Protein AF-A0A9N9EGB3-F1 (afdb_monomer)

pLDDT: mean 73.26, std 23.06, range [25.08, 95.94]

Secondary structure (DSSP, 8-state):
--SS--SEEEEEEEE-PPPTT-SS----SPPPTT-EEEHHHHHHHHHTT-EEEE--SSS-EEE--STT---HHHHHHHHHHHHHHHHHH-HHHHHHHHHHHHHHHHHHT-EETTEE-SS-TTHHHHHHHHHHHHHHHHHGGGGGGEEEEETTEEEE-S-----B-SSTTSBP----S-EEE-SSS-EEEPPPPP------------HHHHHHHHHHGGGS-------------S---------HHHHHHHHHHHHHHHHTTTT-------

Sequence (270 aa):
KWSKFPYGIYKATIEGNPPKKSLQCTRYLCYNPHGIYTHYDLECARKNGLKVTLMNISPNVLIYERNVRITGKDMFGEWGKMLYNIKKEGGTAGKVSKALLVSLWGVLCEQRNGQNYGTHPRIKPFLLASARKRISEIVKPLGDQVKRIHTDGFIVAGKVELKTGIEMGELKFEKKGVCVVKNCISITWKPSYPEIPNLITNILPDFEKIQKDKEQNIKLDTEYPASQTEKRKLSKKSDINLPNEIIIEIFQHLRTQNDRLDTECPASQC

Mean predicted aligned error: 15.73 Å

Structure (mmCIF, N/CA/C/O backbone):
data_AF-A0A9N9EGB3-F1
#
_entry.id   AF-A0A9N9EGB3-F1
#
loop_
_atom_site.group_PDB
_atom_site.id
_atom_site.type_symbol
_atom_site.label_atom_id
_atom_site.label_alt_id
_atom_site.label_comp_id
_atom_site.label_asym_id
_atom_site.label_entity_id
_atom_site.label_seq_id
_atom_site.pdbx_PDB_ins_code
_atom_site.Cartn_x
_atom_site.Cartn_y
_atom_site.Cartn_z
_atom_site.occupancy
_atom_site.B_iso_or_equiv
_atom_site.auth_seq_id
_atom_site.auth_comp_id
_atom_site.auth_asym_id
_atom_site.auth_atom_id
_atom_site.pdbx_PDB_model_num
ATOM 1 N N . LYS A 1 1 ? 17.488 -17.970 -13.567 1.00 59.50 1 LYS A N 1
ATOM 2 C CA . LYS A 1 1 ? 16.170 -17.502 -13.047 1.00 59.50 1 LYS A CA 1
ATOM 3 C C . LYS A 1 1 ? 16.403 -16.727 -11.752 1.00 59.50 1 LYS A C 1
ATOM 5 O O . LYS A 1 1 ? 17.149 -17.219 -10.920 1.00 59.50 1 LYS A O 1
ATOM 10 N N . TRP A 1 2 ? 15.801 -15.548 -11.566 1.00 68.38 2 TRP A N 1
ATOM 11 C CA . TRP A 1 2 ? 15.923 -14.801 -10.305 1.00 68.38 2 TRP A CA 1
ATOM 12 C C . TRP A 1 2 ? 15.149 -15.480 -9.168 1.00 68.38 2 TRP A C 1
ATOM 14 O O . TRP A 1 2 ? 13.930 -15.653 -9.285 1.00 68.38 2 TRP A O 1
ATOM 24 N N . SER A 1 3 ? 15.841 -15.803 -8.069 1.00 75.38 3 SER A N 1
ATOM 25 C CA . SER A 1 3 ? 15.223 -16.258 -6.812 1.00 75.38 3 SER A CA 1
ATOM 26 C C . SER A 1 3 ? 14.336 -15.165 -6.206 1.00 75.38 3 SER A C 1
ATOM 28 O O . SER A 1 3 ? 13.224 -15.435 -5.756 1.00 75.38 3 SER A O 1
ATOM 30 N N . LYS A 1 4 ? 14.781 -13.908 -6.304 1.00 87.19 4 LYS A N 1
ATOM 31 C CA . LYS A 1 4 ? 14.046 -12.697 -5.932 1.00 87.19 4 LYS A CA 1
ATOM 32 C C . LYS A 1 4 ? 14.188 -11.642 -7.026 1.00 87.19 4 LYS A C 1
ATOM 34 O O . LYS A 1 4 ? 15.270 -11.486 -7.582 1.00 87.19 4 LYS A O 1
ATOM 39 N N . PHE A 1 5 ? 13.110 -10.926 -7.342 1.00 91.81 5 PHE A N 1
ATOM 40 C CA . PHE A 1 5 ? 13.171 -9.856 -8.338 1.00 91.81 5 PHE A CA 1
ATOM 41 C C . PHE A 1 5 ? 14.053 -8.703 -7.832 1.00 91.81 5 PHE A C 1
ATOM 43 O O . PHE A 1 5 ? 13.865 -8.258 -6.696 1.00 91.81 5 PHE A O 1
ATOM 50 N N . PRO A 1 6 ? 14.988 -8.185 -8.651 1.00 94.31 6 PRO A N 1
ATOM 51 C CA . PRO A 1 6 ? 15.682 -6.936 -8.350 1.00 94.31 6 PRO A CA 1
ATOM 52 C C . PRO A 1 6 ? 14.708 -5.784 -8.063 1.00 94.31 6 PRO A C 1
ATOM 54 O O . PRO A 1 6 ? 13.564 -5.782 -8.527 1.00 94.31 6 PRO A O 1
ATOM 57 N N . TYR A 1 7 ? 15.148 -4.770 -7.320 1.00 95.00 7 TYR A N 1
ATOM 58 C CA . TYR A 1 7 ? 14.295 -3.617 -7.039 1.00 95.00 7 TYR A CA 1
ATOM 59 C C . TYR A 1 7 ? 14.026 -2.849 -8.334 1.00 95.00 7 TYR A C 1
ATOM 61 O O . TYR A 1 7 ? 14.939 -2.290 -8.934 1.00 95.00 7 TYR A O 1
ATOM 69 N N . GLY A 1 8 ? 12.777 -2.846 -8.787 1.00 95.25 8 GLY A N 1
ATOM 70 C CA . GLY A 1 8 ? 12.476 -2.342 -10.119 1.00 95.25 8 GLY A CA 1
ATOM 71 C C . GLY A 1 8 ? 11.010 -2.371 -10.500 1.00 95.25 8 GLY A C 1
ATOM 72 O O . GLY A 1 8 ? 10.146 -2.780 -9.713 1.00 95.25 8 GLY A O 1
ATOM 73 N N . ILE A 1 9 ? 10.778 -1.922 -11.730 1.00 95.25 9 ILE A N 1
ATOM 74 C CA . ILE A 1 9 ? 9.507 -1.947 -12.450 1.00 95.25 9 ILE A CA 1
ATOM 75 C C . ILE A 1 9 ? 9.676 -2.870 -13.660 1.00 95.25 9 ILE A C 1
ATOM 77 O O . ILE A 1 9 ? 10.682 -2.806 -14.358 1.00 95.25 9 ILE A O 1
ATOM 81 N N . TYR A 1 10 ? 8.688 -3.719 -13.902 1.00 95.50 10 TYR A N 1
ATOM 82 C CA . TYR A 1 10 ? 8.734 -4.823 -14.851 1.00 95.50 10 TYR A CA 1
ATOM 83 C C . TYR A 1 10 ? 7.483 -4.827 -15.718 1.00 95.50 10 TYR A C 1
ATOM 85 O O . TYR A 1 10 ? 6.383 -4.572 -15.226 1.00 95.50 10 TYR A O 1
ATOM 93 N N . LYS A 1 11 ? 7.645 -5.202 -16.983 1.00 95.44 11 LYS A N 1
ATOM 94 C CA . LYS A 1 11 ? 6.553 -5.617 -17.859 1.00 95.44 11 LYS A CA 1
ATOM 95 C C . LYS A 1 11 ? 6.349 -7.125 -17.713 1.00 95.44 11 LYS A C 1
ATOM 97 O O . LYS A 1 11 ? 7.253 -7.909 -18.008 1.00 95.44 11 LYS A O 1
ATOM 102 N N . ALA A 1 12 ? 5.185 -7.537 -17.225 1.00 94.19 12 ALA A N 1
ATOM 103 C CA . ALA A 1 12 ? 4.871 -8.930 -16.933 1.00 94.19 12 ALA A CA 1
ATOM 104 C C . ALA A 1 12 ? 3.384 -9.238 -17.137 1.00 94.19 12 ALA A C 1
ATOM 106 O O . ALA A 1 12 ? 2.522 -8.383 -16.928 1.00 94.19 12 ALA A O 1
ATOM 107 N N . THR A 1 13 ? 3.082 -10.483 -17.488 1.00 93.50 13 THR A N 1
ATOM 108 C CA . THR A 1 13 ? 1.739 -11.057 -17.400 1.00 93.50 13 THR A CA 1
ATOM 109 C C . THR A 1 13 ? 1.624 -11.890 -16.127 1.00 93.50 13 THR A C 1
ATOM 111 O O . THR A 1 13 ? 2.575 -12.552 -15.698 1.00 93.50 13 THR A O 1
ATOM 114 N N . ILE A 1 14 ? 0.460 -11.807 -15.483 1.00 92.38 14 ILE A N 1
ATOM 115 C CA . ILE A 1 14 ? 0.151 -12.542 -14.257 1.00 92.38 14 ILE A CA 1
ATOM 116 C C . ILE A 1 14 ? -1.148 -13.309 -14.496 1.00 92.38 14 ILE A C 1
ATOM 118 O O . ILE A 1 14 ? -2.163 -12.713 -14.849 1.00 92.38 14 ILE A O 1
ATOM 122 N N . GLU A 1 15 ? -1.102 -14.624 -14.313 1.00 90.31 15 GLU A N 1
ATOM 123 C CA . GLU A 1 15 ? -2.211 -15.553 -14.542 1.00 90.31 15 GLU A CA 1
ATOM 124 C C . GLU A 1 15 ? -2.590 -16.281 -13.242 1.00 90.31 15 GLU A C 1
ATOM 126 O O . GLU A 1 15 ? -1.782 -16.394 -12.316 1.00 90.31 15 GLU A O 1
ATOM 131 N N . GLY A 1 16 ? -3.820 -16.803 -13.186 1.00 84.56 16 GLY A N 1
ATOM 132 C CA . GLY A 1 16 ? -4.314 -17.602 -12.056 1.00 84.56 16 GLY A CA 1
ATOM 133 C C . GLY A 1 16 ? -5.072 -16.814 -10.985 1.00 84.56 16 GLY A C 1
ATOM 134 O O . GLY A 1 16 ? -5.284 -17.321 -9.888 1.00 84.56 16 GLY A O 1
ATOM 135 N N . ASN A 1 17 ? -5.482 -15.571 -11.265 1.00 77.81 17 ASN A N 1
ATOM 136 C CA . ASN A 1 17 ? -6.252 -14.815 -10.284 1.00 77.81 17 ASN A CA 1
ATOM 137 C C . ASN A 1 17 ? -7.657 -15.385 -10.075 1.00 77.81 17 ASN A C 1
ATOM 139 O O . ASN A 1 17 ? -8.334 -15.683 -11.062 1.00 77.81 17 ASN A O 1
ATOM 143 N N . PRO A 1 18 ? -8.185 -15.331 -8.842 1.00 77.00 18 PRO A N 1
ATOM 144 C CA . PRO A 1 18 ? -9.599 -15.562 -8.608 1.00 77.00 18 PRO A CA 1
ATOM 145 C C . PRO A 1 18 ? -10.485 -14.578 -9.402 1.00 77.00 18 PRO A C 1
ATOM 147 O O . PRO A 1 18 ? -10.135 -13.386 -9.516 1.00 77.00 18 PRO A O 1
ATOM 150 N N . PRO A 1 19 ? -11.642 -15.034 -9.924 1.00 73.94 19 PRO A N 1
ATOM 151 C CA . PRO A 1 19 ? -12.612 -14.184 -10.607 1.00 73.94 19 PRO A CA 1
ATOM 152 C C . PRO A 1 19 ? -13.104 -13.035 -9.720 1.00 73.94 19 PRO A C 1
ATOM 154 O O . PRO A 1 19 ? -13.263 -13.187 -8.511 1.00 73.94 19 PRO A O 1
ATOM 157 N N . LYS A 1 20 ? -13.446 -11.886 -10.325 1.00 68.19 20 LYS A N 1
ATOM 158 C CA . LYS A 1 20 ? -14.021 -10.733 -9.595 1.00 68.19 20 LYS A CA 1
ATOM 159 C C . LYS A 1 20 ? -15.321 -11.063 -8.853 1.00 68.19 20 LYS A C 1
ATOM 161 O O . LYS A 1 20 ? -15.624 -10.397 -7.874 1.00 68.19 20 LYS A O 1
ATOM 166 N N . LYS A 1 21 ? -16.077 -12.048 -9.349 1.00 67.69 21 LYS A N 1
ATOM 167 C CA . LYS A 1 21 ? -17.352 -12.510 -8.783 1.00 67.69 21 LYS A CA 1
ATOM 168 C C . LYS A 1 21 ? -17.184 -13.604 -7.721 1.00 67.69 21 LYS A C 1
ATOM 170 O O . LYS A 1 21 ? -18.183 -14.166 -7.292 1.00 67.69 21 LYS A O 1
ATOM 175 N N . SER A 1 22 ? -15.951 -13.943 -7.335 1.00 68.00 22 SER A N 1
ATOM 176 C CA . SER A 1 22 ? -15.742 -14.917 -6.265 1.00 68.00 22 SER A CA 1
ATOM 177 C C . SER A 1 22 ? -16.396 -14.419 -4.975 1.00 68.00 22 SER A C 1
ATOM 179 O O . SER A 1 22 ? -16.230 -13.257 -4.603 1.00 68.00 22 SER A O 1
ATOM 181 N N . LEU A 1 23 ? -17.133 -15.306 -4.303 1.00 60.06 23 LEU A N 1
ATOM 182 C CA . LEU A 1 23 ? -17.732 -15.052 -2.987 1.00 60.06 23 LEU A CA 1
ATOM 183 C C . LEU A 1 23 ? -16.664 -14.773 -1.917 1.00 60.06 23 LEU A C 1
ATOM 185 O O . LEU A 1 23 ? -16.938 -14.115 -0.915 1.00 60.06 23 LEU A O 1
ATOM 189 N N . GLN A 1 24 ? -15.444 -15.262 -2.144 1.00 63.47 24 GLN A N 1
ATOM 190 C CA . GLN A 1 24 ? -14.309 -15.111 -1.245 1.00 63.47 24 GLN A CA 1
ATOM 191 C C . GLN A 1 24 ? -13.451 -13.905 -1.649 1.00 63.47 24 GLN A C 1
ATOM 193 O O . GLN A 1 24 ? -13.132 -13.713 -2.828 1.00 63.47 24 GLN A O 1
ATOM 198 N N . CYS A 1 25 ? -13.010 -13.106 -0.671 1.00 66.94 25 CYS A N 1
ATOM 199 C CA . CYS A 1 25 ? -12.085 -11.995 -0.902 1.00 66.94 25 CYS A CA 1
ATOM 200 C C . CYS A 1 25 ? -10.640 -12.506 -1.070 1.00 66.94 25 CYS A C 1
ATOM 202 O O . CYS A 1 25 ? -9.772 -12.290 -0.232 1.00 66.94 25 CYS A O 1
ATOM 204 N N . THR A 1 26 ? -10.380 -13.200 -2.177 1.00 69.00 26 THR A N 1
ATOM 205 C CA . THR A 1 26 ? -9.105 -13.889 -2.464 1.00 69.00 26 THR A CA 1
ATOM 206 C C . THR A 1 26 ? -8.186 -13.102 -3.402 1.00 69.00 26 THR A C 1
ATOM 208 O O . THR A 1 26 ? -7.122 -13.569 -3.807 1.00 69.00 26 THR A O 1
ATOM 211 N N . ARG A 1 27 ? -8.569 -11.871 -3.770 1.00 77.31 27 ARG A N 1
ATOM 212 C CA . ARG A 1 27 ? -7.775 -11.002 -4.652 1.00 77.31 27 ARG A CA 1
ATOM 213 C C . ARG A 1 27 ? -6.752 -10.202 -3.846 1.00 77.31 27 ARG A C 1
ATOM 215 O O . ARG A 1 27 ? -6.946 -9.022 -3.578 1.00 77.31 27 ARG A O 1
ATOM 222 N N . TYR A 1 28 ? -5.631 -10.845 -3.537 1.00 83.50 28 TYR A N 1
ATOM 223 C CA . TYR A 1 28 ? -4.477 -10.248 -2.844 1.00 83.50 28 TYR A CA 1
ATOM 224 C C . TYR A 1 28 ? -3.540 -9.444 -3.763 1.00 83.50 28 TYR A C 1
ATOM 226 O O . TYR A 1 28 ? -2.468 -9.003 -3.357 1.00 83.50 28 TYR A O 1
ATOM 234 N N . LEU A 1 29 ? -3.919 -9.268 -5.031 1.00 86.56 29 LEU A N 1
ATOM 235 C CA . LEU A 1 29 ? -3.140 -8.535 -6.020 1.00 86.56 29 LEU A CA 1
ATOM 236 C C . LEU A 1 29 ? -4.032 -7.585 -6.822 1.00 86.56 29 LEU A C 1
ATOM 238 O O . LEU A 1 29 ? -5.108 -7.957 -7.299 1.00 86.56 29 LEU A O 1
ATOM 242 N N . CYS A 1 30 ? -3.546 -6.358 -7.012 1.00 82.31 30 CYS A N 1
ATOM 243 C CA . CYS A 1 30 ? -4.146 -5.404 -7.935 1.00 82.31 30 CYS A CA 1
ATOM 244 C C . CYS A 1 30 ? -3.509 -5.563 -9.321 1.00 82.31 30 CYS A C 1
ATOM 246 O O . CYS A 1 30 ? -2.306 -5.363 -9.475 1.00 82.31 30 CYS A O 1
ATOM 248 N N . TYR A 1 31 ? -4.317 -5.921 -10.318 1.00 82.88 31 TYR A N 1
ATOM 249 C CA . TYR A 1 31 ? -3.852 -6.093 -11.694 1.00 82.88 31 TYR A CA 1
ATOM 250 C C . TYR A 1 31 ? -3.693 -4.742 -12.367 1.00 82.88 31 TYR A C 1
ATOM 252 O O . TYR A 1 31 ? -4.584 -3.894 -12.288 1.00 82.88 31 TYR A O 1
ATOM 260 N N . ASN A 1 32 ? -2.578 -4.579 -13.069 1.00 85.56 32 ASN A N 1
ATOM 261 C CA . ASN A 1 32 ? -2.357 -3.449 -13.946 1.00 85.56 32 ASN A CA 1
ATOM 262 C C . ASN A 1 32 ? -2.730 -3.862 -15.381 1.00 85.56 32 ASN A C 1
ATOM 264 O O . ASN A 1 32 ? -2.096 -4.778 -15.911 1.00 85.56 32 ASN A O 1
ATOM 268 N N . PRO A 1 33 ? -3.715 -3.207 -16.026 1.00 84.19 33 PRO A N 1
ATOM 269 C CA . PRO A 1 33 ? -4.108 -3.530 -17.399 1.00 84.19 33 PRO A CA 1
ATOM 270 C C . PRO A 1 33 ? -2.970 -3.338 -18.411 1.00 84.19 33 PRO A C 1
ATOM 272 O O . PRO A 1 33 ? -2.956 -3.996 -19.442 1.00 84.19 33 PRO A O 1
ATOM 275 N N . HIS A 1 34 ? -1.981 -2.498 -18.101 1.00 87.88 34 HIS A N 1
ATOM 276 C CA . HIS A 1 34 ? -0.807 -2.276 -18.946 1.00 87.88 34 HIS A CA 1
ATOM 277 C C . HIS A 1 34 ? 0.312 -3.304 -18.719 1.00 87.88 34 HIS A C 1
ATOM 279 O O . HIS A 1 34 ? 1.371 -3.202 -19.331 1.00 87.88 34 HIS A O 1
ATOM 285 N N . GLY A 1 35 ? 0.126 -4.265 -17.806 1.00 92.00 35 GLY A N 1
ATOM 286 C CA . GLY A 1 35 ? 1.137 -5.277 -17.499 1.00 92.00 35 GLY A CA 1
ATOM 287 C C . GLY A 1 35 ? 2.386 -4.726 -16.807 1.00 92.00 35 GLY A C 1
ATOM 288 O O . GLY A 1 35 ? 3.434 -5.357 -16.864 1.00 92.00 35 GLY A O 1
ATOM 289 N N . ILE A 1 36 ? 2.305 -3.549 -16.177 1.00 93.12 36 ILE A N 1
ATOM 290 C CA . ILE A 1 36 ? 3.440 -2.896 -15.508 1.00 93.12 36 ILE A CA 1
ATOM 291 C C . ILE A 1 36 ? 3.339 -3.106 -13.995 1.00 93.12 36 ILE A C 1
ATOM 293 O O . ILE A 1 36 ? 2.381 -2.662 -13.359 1.00 93.12 36 ILE A O 1
ATOM 297 N N . TYR A 1 37 ? 4.350 -3.739 -13.410 1.00 95.00 37 TYR A N 1
ATOM 298 C CA . TYR A 1 37 ? 4.360 -4.167 -12.013 1.00 95.00 37 TYR A CA 1
ATOM 299 C C . TYR A 1 37 ? 5.678 -3.817 -11.333 1.00 95.00 37 TYR A C 1
ATOM 301 O O . TYR A 1 37 ? 6.736 -3.839 -11.956 1.00 95.00 37 TYR A O 1
ATOM 309 N N . THR A 1 38 ? 5.646 -3.523 -10.038 1.00 95.94 38 THR A N 1
ATOM 310 C CA . THR A 1 38 ? 6.878 -3.433 -9.247 1.00 95.94 38 THR A CA 1
ATOM 311 C C . THR A 1 38 ? 7.342 -4.823 -8.815 1.00 95.94 38 THR A C 1
ATOM 313 O O . THR A 1 38 ? 6.561 -5.776 -8.795 1.00 95.94 38 THR A O 1
ATOM 316 N N . HIS A 1 39 ? 8.598 -4.944 -8.385 1.00 95.19 39 HIS A N 1
ATOM 317 C CA . HIS A 1 39 ? 9.085 -6.173 -7.744 1.00 95.19 39 HIS A CA 1
ATOM 318 C C . HIS A 1 39 ? 8.205 -6.635 -6.563 1.00 95.19 39 HIS A C 1
ATOM 320 O O . HIS A 1 39 ? 8.016 -7.837 -6.400 1.00 95.19 39 HIS A O 1
ATOM 326 N N . TYR A 1 40 ? 7.603 -5.717 -5.789 1.00 94.94 40 TYR A N 1
ATOM 327 C CA . TYR A 1 40 ? 6.669 -6.070 -4.713 1.00 94.94 40 TYR A CA 1
ATOM 328 C C . TYR A 1 40 ? 5.422 -6.780 -5.239 1.00 94.94 40 TYR A C 1
ATOM 330 O O . TYR A 1 40 ? 5.008 -7.784 -4.660 1.00 94.94 40 TYR A O 1
ATOM 338 N N . ASP A 1 41 ? 4.836 -6.278 -6.331 1.00 94.75 41 ASP A N 1
ATOM 339 C CA . ASP A 1 41 ? 3.653 -6.886 -6.940 1.00 94.75 41 ASP A CA 1
ATOM 340 C C . ASP A 1 41 ? 3.994 -8.287 -7.483 1.00 94.75 41 ASP A C 1
ATOM 342 O O . ASP A 1 41 ? 3.249 -9.237 -7.248 1.00 94.75 41 ASP A O 1
ATOM 346 N N . LEU A 1 42 ? 5.153 -8.448 -8.139 1.00 94.56 42 LEU A N 1
ATOM 347 C CA . LEU A 1 42 ? 5.587 -9.738 -8.689 1.00 94.56 42 LEU A CA 1
ATOM 348 C C . LEU A 1 42 ? 5.936 -10.771 -7.607 1.00 94.56 42 LEU A C 1
ATOM 350 O O . LEU A 1 42 ? 5.602 -11.949 -7.737 1.00 94.56 42 LEU A O 1
ATOM 354 N N . GLU A 1 43 ? 6.600 -10.346 -6.531 1.00 93.56 43 GLU A N 1
ATOM 355 C CA . GLU A 1 43 ? 6.852 -11.194 -5.362 1.00 93.56 43 GLU A CA 1
ATOM 356 C C . GLU A 1 43 ? 5.541 -11.616 -4.697 1.00 93.56 43 GLU A C 1
ATOM 358 O O . GLU A 1 43 ? 5.368 -12.793 -4.380 1.00 93.56 43 GLU A O 1
ATOM 363 N N . CYS A 1 44 ? 4.609 -10.675 -4.512 1.00 91.62 44 CYS A N 1
ATOM 364 C CA . CYS A 1 44 ? 3.285 -10.959 -3.969 1.00 91.62 44 CYS A CA 1
ATOM 365 C C . CYS A 1 44 ? 2.547 -11.975 -4.848 1.00 91.62 44 CYS A C 1
ATOM 367 O O . CYS A 1 44 ? 1.989 -12.944 -4.338 1.00 91.62 44 CYS A O 1
ATOM 369 N N . ALA A 1 45 ? 2.602 -11.813 -6.170 1.00 91.94 45 ALA A N 1
ATOM 370 C CA . ALA A 1 45 ? 1.978 -12.736 -7.103 1.00 91.94 45 ALA A CA 1
ATOM 371 C C . ALA A 1 45 ? 2.537 -14.161 -6.962 1.00 91.94 45 ALA A C 1
ATOM 373 O O . ALA A 1 45 ? 1.770 -15.099 -6.739 1.00 91.94 45 ALA A O 1
ATOM 374 N N . ARG A 1 46 ? 3.869 -14.319 -6.969 1.00 91.75 46 ARG A N 1
ATOM 375 C CA . ARG A 1 46 ? 4.521 -15.627 -6.768 1.00 91.75 46 ARG A CA 1
ATOM 376 C C . ARG A 1 46 ? 4.162 -16.263 -5.425 1.00 91.75 46 ARG A C 1
ATOM 378 O O . ARG A 1 46 ? 3.829 -17.441 -5.381 1.00 91.75 46 ARG A O 1
ATOM 385 N N . LYS A 1 47 ? 4.176 -15.486 -4.335 1.00 90.31 47 LYS A N 1
ATOM 386 C CA . LYS A 1 47 ? 3.785 -15.955 -2.990 1.00 90.31 47 LYS A CA 1
ATOM 387 C C . LYS A 1 47 ? 2.324 -16.414 -2.905 1.00 90.31 47 LYS A C 1
ATOM 389 O O . LYS A 1 47 ? 1.958 -17.131 -1.975 1.00 90.31 47 LYS A O 1
ATOM 394 N N . ASN A 1 48 ? 1.476 -15.959 -3.821 1.00 87.62 48 ASN A N 1
ATOM 395 C CA . ASN A 1 48 ? 0.069 -16.340 -3.906 1.00 87.62 48 ASN A CA 1
ATOM 396 C C . ASN A 1 48 ? -0.188 -17.442 -4.945 1.00 87.62 48 ASN A C 1
ATOM 398 O O . ASN A 1 48 ? -1.337 -17.670 -5.298 1.00 87.62 48 ASN A O 1
ATOM 402 N N . GLY A 1 49 ? 0.859 -18.119 -5.431 1.00 89.25 49 GLY A N 1
ATOM 403 C CA . GLY A 1 49 ? 0.726 -19.208 -6.403 1.00 89.25 49 GLY A CA 1
ATOM 404 C C . GLY A 1 49 ? 0.336 -18.741 -7.807 1.00 89.25 49 GLY A C 1
ATOM 405 O O . GLY A 1 49 ? -0.017 -19.563 -8.646 1.00 89.25 49 GLY A O 1
ATOM 406 N N . LEU A 1 50 ? 0.401 -17.434 -8.081 1.00 91.38 50 LEU A N 1
ATOM 407 C CA . LEU A 1 50 ? 0.089 -16.888 -9.396 1.00 91.38 50 LEU A CA 1
ATOM 408 C C . LEU A 1 50 ? 1.260 -17.112 -10.351 1.00 91.38 50 LEU A C 1
ATOM 410 O O . LEU A 1 50 ? 2.433 -16.950 -9.990 1.00 91.38 50 LEU A O 1
ATOM 414 N N . LYS A 1 51 ? 0.942 -17.432 -11.605 1.00 92.88 51 LYS A N 1
ATOM 415 C CA . LYS A 1 51 ? 1.944 -17.623 -12.652 1.00 92.88 51 LYS A CA 1
ATOM 416 C C . LYS A 1 51 ? 2.384 -16.260 -13.175 1.00 92.88 51 LYS A C 1
ATOM 418 O O . LYS A 1 51 ? 1.597 -15.529 -13.766 1.00 92.88 51 LYS A O 1
ATOM 423 N N . VAL A 1 52 ? 3.652 -15.926 -12.939 1.00 93.75 52 VAL A N 1
ATOM 424 C CA . VAL A 1 52 ? 4.279 -14.668 -13.369 1.00 93.75 52 VAL A CA 1
ATOM 425 C C . VAL A 1 52 ? 5.203 -14.925 -14.555 1.00 93.75 52 VAL A C 1
ATOM 427 O O . VAL A 1 52 ? 6.204 -15.632 -14.406 1.00 93.75 52 VAL A O 1
ATOM 430 N N . THR A 1 53 ? 4.923 -14.285 -15.690 1.00 93.94 53 THR A N 1
ATOM 431 C CA . THR A 1 53 ? 5.729 -14.368 -16.917 1.00 93.94 53 THR A CA 1
ATOM 432 C C . THR A 1 53 ? 6.215 -12.974 -17.304 1.00 93.94 53 THR A C 1
ATOM 434 O O . THR A 1 53 ? 5.417 -12.053 -17.450 1.00 93.94 53 THR A O 1
ATOM 437 N N . LEU A 1 54 ? 7.529 -12.784 -17.452 1.00 93.12 54 LEU A N 1
ATOM 438 C CA . LEU A 1 54 ? 8.074 -11.510 -17.933 1.00 93.12 54 LEU A CA 1
ATOM 439 C C . LEU A 1 54 ? 7.820 -11.375 -19.433 1.00 93.12 54 LEU A C 1
ATOM 441 O O . LEU A 1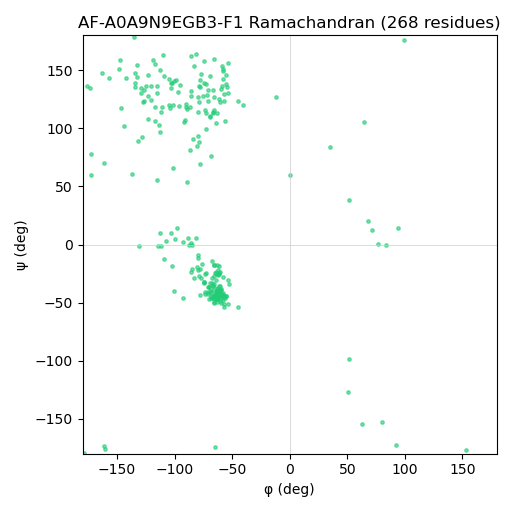 54 ? 7.986 -12.340 -20.177 1.00 93.12 54 LEU A O 1
ATOM 445 N N . MET A 1 55 ? 7.439 -10.180 -19.875 1.00 92.56 55 MET A N 1
ATOM 446 C CA . MET A 1 55 ? 7.227 -9.929 -21.296 1.00 92.56 55 MET A CA 1
ATOM 447 C C . MET A 1 55 ? 8.573 -9.862 -22.026 1.00 92.56 55 MET A C 1
ATOM 449 O O . MET A 1 55 ? 9.524 -9.234 -21.549 1.00 92.56 55 MET A O 1
ATOM 453 N N . ASN A 1 56 ? 8.638 -10.473 -23.208 1.00 88.88 56 ASN A N 1
ATOM 454 C CA . ASN A 1 56 ? 9.821 -10.467 -24.067 1.00 88.88 56 ASN A CA 1
ATOM 455 C C . ASN A 1 56 ? 9.810 -9.267 -25.034 1.00 88.88 56 ASN A C 1
ATOM 457 O O . ASN A 1 56 ? 9.846 -9.436 -26.247 1.00 88.88 56 ASN A O 1
ATOM 461 N N . ILE A 1 57 ? 9.669 -8.053 -24.495 1.00 87.62 57 ILE A N 1
ATOM 462 C CA . ILE A 1 57 ? 9.646 -6.805 -25.277 1.00 87.62 57 ILE A CA 1
ATOM 463 C C . ILE A 1 57 ? 10.674 -5.825 -24.718 1.00 87.62 57 ILE A C 1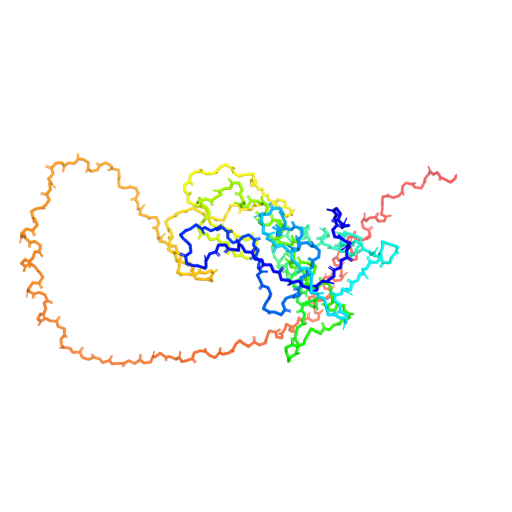
ATOM 465 O O . ILE A 1 57 ? 10.604 -5.472 -23.548 1.00 87.62 57 ILE A O 1
ATOM 469 N N . SER A 1 58 ? 11.629 -5.361 -25.522 1.00 87.06 58 SER A N 1
ATOM 470 C CA . SER A 1 58 ? 12.616 -4.379 -25.053 1.00 87.06 58 SER A CA 1
ATOM 471 C C . SER A 1 58 ? 12.074 -2.945 -25.189 1.00 87.06 58 SER A C 1
ATOM 473 O O . SER A 1 58 ? 11.551 -2.614 -26.253 1.00 87.06 58 SER A O 1
ATOM 475 N N . PRO A 1 59 ? 12.164 -2.082 -24.156 1.00 85.56 59 PRO A N 1
ATOM 476 C CA . PRO A 1 59 ? 12.574 -2.382 -22.781 1.00 85.56 59 PRO A CA 1
ATOM 477 C C . PRO A 1 59 ? 11.437 -3.038 -21.967 1.00 85.56 59 PRO A C 1
ATOM 479 O O . PRO A 1 59 ? 10.288 -2.573 -21.995 1.00 85.56 59 PRO A O 1
ATOM 482 N N . ASN A 1 60 ? 11.759 -4.084 -21.193 1.00 90.25 60 ASN A N 1
ATOM 483 C CA . ASN A 1 60 ? 10.824 -4.802 -20.305 1.00 90.25 60 ASN A CA 1
ATOM 484 C C . ASN A 1 60 ? 11.076 -4.560 -18.814 1.00 90.25 60 ASN A C 1
ATOM 486 O O . ASN A 1 60 ? 10.230 -4.926 -17.998 1.00 90.25 60 ASN A O 1
ATOM 490 N N . VAL A 1 61 ? 12.207 -3.965 -18.439 1.00 93.31 61 VAL A N 1
ATOM 491 C CA . VAL A 1 61 ? 12.572 -3.766 -17.037 1.00 93.31 61 VAL A CA 1
ATOM 492 C C . VAL A 1 61 ? 13.265 -2.425 -16.818 1.00 93.31 61 VAL A C 1
ATOM 494 O O . VAL A 1 61 ? 14.049 -1.968 -17.642 1.00 93.31 61 VAL A O 1
ATOM 497 N N . LEU A 1 62 ? 12.972 -1.811 -15.675 1.00 93.50 62 LEU A N 1
ATOM 498 C CA . LEU A 1 62 ? 13.680 -0.670 -15.115 1.00 93.50 62 LEU A CA 1
ATOM 499 C C . LEU A 1 62 ? 14.171 -1.051 -13.715 1.00 93.50 62 LEU A C 1
ATOM 501 O O . LEU A 1 62 ? 13.363 -1.180 -12.790 1.00 93.50 62 LEU A O 1
ATOM 505 N N . ILE A 1 63 ? 15.480 -1.253 -13.572 1.00 94.44 63 ILE A N 1
ATOM 506 C CA . ILE A 1 63 ? 16.129 -1.681 -12.326 1.00 94.44 63 ILE A CA 1
ATOM 507 C C . ILE A 1 63 ? 16.750 -0.467 -11.632 1.00 94.44 63 ILE A C 1
ATOM 509 O O . ILE A 1 63 ? 17.322 0.399 -12.285 1.00 94.44 63 ILE A O 1
ATOM 513 N N . TYR A 1 64 ? 16.639 -0.423 -10.306 1.00 93.31 64 TYR A N 1
ATOM 514 C CA . TYR A 1 64 ? 17.313 0.552 -9.453 1.00 93.31 64 TYR A CA 1
ATOM 515 C C . TYR A 1 64 ? 18.360 -0.182 -8.618 1.00 93.31 64 TYR A C 1
ATOM 517 O O . TYR A 1 64 ? 18.019 -1.028 -7.781 1.00 93.31 64 TYR A O 1
ATOM 525 N N . GLU A 1 65 ? 19.631 0.125 -8.855 1.00 93.44 65 GLU A N 1
ATOM 526 C CA . GLU A 1 65 ? 20.751 -0.501 -8.155 1.00 93.44 65 GLU A CA 1
ATOM 527 C C . GLU A 1 65 ? 20.769 -0.148 -6.662 1.00 93.44 65 GLU A C 1
ATOM 529 O O . GLU A 1 65 ? 20.126 0.792 -6.199 1.00 93.44 65 GLU A O 1
ATOM 534 N N . ARG A 1 66 ? 21.459 -0.946 -5.843 1.00 91.06 66 ARG A N 1
ATOM 535 C CA . ARG A 1 66 ? 21.448 -0.745 -4.384 1.00 91.06 66 ARG A CA 1
ATOM 536 C C . ARG A 1 66 ? 22.182 0.524 -3.950 1.00 91.06 66 ARG A C 1
ATOM 538 O O . ARG A 1 66 ? 21.674 1.195 -3.064 1.00 91.06 66 ARG A O 1
ATOM 545 N N . ASN A 1 67 ? 23.316 0.820 -4.569 1.00 92.25 67 ASN A N 1
ATOM 546 C CA . ASN A 1 67 ? 24.168 1.993 -4.334 1.00 92.25 67 ASN A CA 1
ATOM 547 C C . ASN A 1 67 ? 23.475 3.337 -4.621 1.00 92.25 67 ASN A C 1
ATOM 549 O O . ASN A 1 67 ? 23.850 4.335 -4.024 1.00 92.25 67 ASN A O 1
ATOM 553 N N . VAL A 1 68 ? 22.465 3.369 -5.496 1.00 88.25 68 VAL A N 1
ATOM 554 C CA . VAL A 1 68 ? 21.749 4.605 -5.876 1.00 88.25 68 VAL A CA 1
ATOM 555 C C . VAL A 1 68 ? 20.371 4.747 -5.218 1.00 88.25 68 VAL A C 1
ATOM 557 O O . VAL A 1 68 ? 19.573 5.597 -5.610 1.00 88.25 68 VAL A O 1
ATOM 560 N N . ARG A 1 69 ? 20.038 3.887 -4.246 1.00 90.62 69 ARG A N 1
ATOM 561 C CA . ARG A 1 69 ? 18.746 3.913 -3.544 1.00 90.62 69 ARG A CA 1
ATOM 562 C C . ARG A 1 69 ? 18.888 4.535 -2.162 1.00 90.62 69 ARG A C 1
ATOM 564 O O . ARG A 1 69 ? 19.735 4.123 -1.382 1.00 90.62 69 ARG A O 1
ATOM 571 N N . ILE A 1 70 ? 17.952 5.420 -1.841 1.00 89.62 70 ILE A N 1
ATOM 572 C CA . ILE A 1 70 ? 17.695 5.920 -0.489 1.00 89.62 70 ILE A CA 1
ATOM 573 C C . ILE A 1 70 ? 16.425 5.258 0.062 1.00 89.62 70 ILE A C 1
ATOM 575 O O . ILE A 1 70 ? 15.486 4.982 -0.697 1.00 89.62 70 ILE A O 1
ATOM 579 N N . THR A 1 71 ? 16.383 4.935 1.357 1.00 89.88 71 THR A N 1
ATOM 580 C CA . THR A 1 71 ? 15.188 4.312 1.938 1.00 89.88 71 THR A CA 1
ATOM 581 C C . THR A 1 71 ? 14.140 5.360 2.305 1.00 89.88 71 THR A C 1
ATOM 583 O O . THR A 1 71 ? 14.455 6.505 2.612 1.00 89.88 71 THR A O 1
ATOM 586 N N . GLY A 1 72 ? 12.862 4.967 2.325 1.00 87.12 72 GLY A N 1
ATOM 587 C CA . GLY A 1 72 ? 11.793 5.865 2.775 1.00 87.12 72 GLY A CA 1
ATOM 588 C C . GLY A 1 72 ? 11.920 6.270 4.249 1.00 87.12 72 GLY A C 1
ATOM 589 O O . GLY A 1 72 ? 11.439 7.334 4.622 1.00 87.12 72 GLY A O 1
ATOM 590 N N . LYS A 1 73 ? 12.585 5.446 5.073 1.00 89.69 73 LYS A N 1
ATOM 591 C CA . LYS A 1 73 ? 12.908 5.789 6.463 1.00 89.69 73 LYS A CA 1
ATOM 592 C C . LYS A 1 73 ? 13.915 6.936 6.508 1.00 89.69 73 LYS A C 1
ATOM 594 O O . LYS A 1 73 ? 13.702 7.869 7.267 1.00 89.69 73 LYS A O 1
ATOM 599 N N . ASP A 1 74 ? 14.940 6.890 5.666 1.00 92.00 74 ASP A N 1
ATOM 600 C CA . ASP A 1 74 ? 15.958 7.944 5.616 1.00 92.00 74 ASP A CA 1
ATOM 601 C C . ASP A 1 74 ? 15.383 9.238 5.022 1.00 92.00 74 ASP A C 1
ATOM 603 O O . ASP A 1 74 ? 15.692 10.322 5.493 1.00 92.00 74 ASP A O 1
ATOM 607 N N . MET A 1 75 ? 14.491 9.138 4.027 1.00 89.88 75 MET A N 1
ATOM 608 C CA . MET A 1 75 ? 13.863 10.318 3.414 1.00 89.88 75 MET A CA 1
ATOM 609 C C . MET A 1 75 ? 12.799 10.990 4.294 1.00 89.88 75 MET A C 1
ATOM 611 O O . MET A 1 75 ? 12.677 12.210 4.277 1.00 89.88 75 MET A O 1
ATOM 615 N N . PHE A 1 76 ? 11.961 10.206 4.982 1.00 89.94 76 PHE A N 1
ATOM 616 C CA . PHE A 1 76 ? 10.721 10.708 5.595 1.00 89.94 76 PHE A CA 1
ATOM 617 C C . PHE A 1 76 ? 10.534 10.292 7.058 1.00 89.94 76 PHE A C 1
ATOM 619 O O . PHE A 1 76 ? 9.516 10.635 7.655 1.00 89.94 76 PHE A O 1
ATOM 626 N N . GLY A 1 77 ? 11.454 9.518 7.638 1.00 91.19 77 GLY A N 1
ATOM 627 C CA . GLY A 1 77 ? 11.279 8.907 8.955 1.00 91.19 77 GLY A CA 1
ATOM 628 C C . GLY A 1 77 ? 11.207 9.930 10.082 1.00 91.19 77 GLY A C 1
ATOM 629 O O . GLY A 1 77 ? 10.259 9.896 10.864 1.00 91.19 77 GLY A O 1
ATOM 630 N N . GLU A 1 78 ? 12.166 10.853 10.143 1.00 92.94 78 GLU A N 1
ATOM 631 C CA . GLU A 1 78 ? 12.203 11.896 11.176 1.00 92.94 78 GLU A CA 1
ATOM 632 C C . GLU A 1 78 ? 11.031 12.864 11.034 1.00 92.94 78 GLU A C 1
ATOM 634 O O . GLU A 1 78 ? 10.271 13.061 11.982 1.00 92.94 78 GLU A O 1
ATOM 639 N N . TRP A 1 79 ? 10.809 13.368 9.817 1.00 92.94 79 TRP A N 1
ATOM 640 C CA . TRP A 1 79 ? 9.677 14.239 9.499 1.00 92.94 79 TRP A CA 1
ATOM 641 C C . TRP A 1 79 ? 8.330 13.585 9.840 1.00 92.94 79 TRP A C 1
ATOM 643 O O . TRP A 1 79 ? 7.475 14.187 10.491 1.00 92.94 79 TRP A O 1
ATOM 653 N N . GLY A 1 80 ? 8.153 12.319 9.454 1.00 92.44 80 GLY A N 1
ATOM 654 C CA . GLY A 1 80 ? 6.946 11.552 9.736 1.00 92.44 80 GLY A CA 1
ATOM 655 C C . GLY A 1 80 ? 6.736 11.324 11.231 1.00 92.44 80 GLY A C 1
ATOM 656 O O . GLY A 1 80 ? 5.614 11.478 11.709 1.00 92.44 80 GLY A O 1
ATOM 657 N N . LYS A 1 81 ? 7.802 11.007 11.980 1.00 93.06 81 LYS A N 1
ATOM 658 C CA . LYS A 1 81 ? 7.757 10.814 13.438 1.00 93.06 81 LYS A CA 1
ATOM 659 C C . LYS A 1 81 ? 7.384 12.109 14.159 1.00 93.06 81 LYS A C 1
ATOM 661 O O . LYS A 1 81 ? 6.487 12.091 14.998 1.00 93.06 81 LYS A O 1
ATOM 666 N N . MET A 1 82 ? 8.017 13.223 13.794 1.00 94.50 82 MET A N 1
ATOM 667 C CA . MET A 1 82 ? 7.729 14.545 14.353 1.00 94.50 82 MET A CA 1
ATOM 668 C C . MET A 1 82 ? 6.255 14.917 14.161 1.00 94.50 82 MET A C 1
ATOM 670 O O . MET A 1 82 ? 5.549 15.194 15.130 1.00 94.50 82 MET A O 1
ATOM 674 N N . LEU A 1 83 ? 5.753 14.849 12.924 1.00 94.19 83 LEU A N 1
ATOM 675 C CA . LEU A 1 83 ? 4.351 15.153 12.642 1.00 94.19 83 LEU A CA 1
ATOM 676 C C . LEU A 1 83 ? 3.403 14.178 13.347 1.00 94.19 83 LEU A C 1
ATOM 678 O O . LEU A 1 83 ? 2.374 14.592 13.883 1.00 94.19 83 LEU A O 1
ATOM 682 N N . TYR A 1 84 ? 3.736 12.889 13.395 1.00 92.50 84 TYR A N 1
ATOM 683 C CA . TYR A 1 84 ? 2.911 11.907 14.089 1.00 92.50 84 TYR A CA 1
ATOM 684 C C . TYR A 1 84 ? 2.743 12.230 15.580 1.00 92.50 84 TYR A C 1
ATOM 686 O O . TYR A 1 84 ? 1.631 12.108 16.091 1.00 92.50 84 TYR A O 1
ATOM 694 N N . ASN A 1 85 ? 3.797 12.704 16.249 1.00 93.44 85 ASN A N 1
ATOM 695 C CA . ASN A 1 85 ? 3.735 13.117 17.651 1.00 93.44 85 ASN A CA 1
ATOM 696 C C . ASN A 1 85 ? 2.782 14.307 17.849 1.00 93.44 85 ASN A C 1
ATOM 698 O O . ASN A 1 85 ? 1.840 14.195 18.628 1.00 93.44 85 ASN A O 1
ATOM 702 N N . ILE A 1 86 ? 2.912 15.366 17.041 1.00 94.25 86 ILE A N 1
ATOM 703 C CA . ILE A 1 86 ? 1.997 16.529 17.072 1.00 94.25 86 ILE A CA 1
ATOM 704 C C . ILE A 1 86 ? 0.551 16.099 16.779 1.00 94.25 86 ILE A C 1
ATOM 706 O O . ILE A 1 86 ? -0.413 16.574 17.373 1.00 94.25 8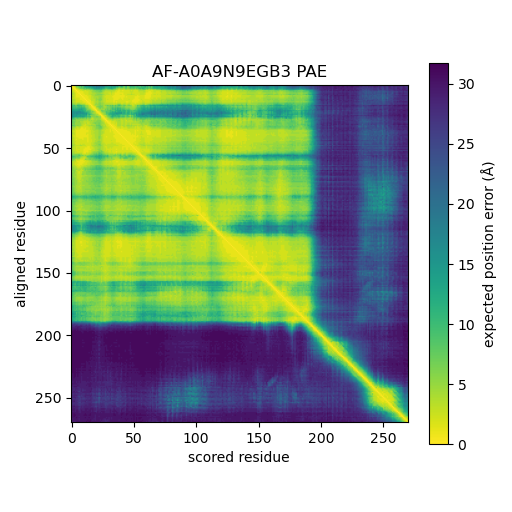6 ILE A O 1
ATOM 710 N N . LYS A 1 87 ? 0.367 15.153 15.851 1.00 93.56 87 LYS A N 1
ATOM 711 C CA . LYS A 1 87 ? -0.954 14.604 15.530 1.00 93.56 87 LYS A CA 1
ATOM 712 C C . LYS A 1 87 ? -1.592 13.909 16.739 1.00 93.56 87 LYS A C 1
ATOM 714 O O . LYS A 1 87 ? -2.816 13.979 16.865 1.00 93.56 87 LYS A O 1
ATOM 719 N N . LYS A 1 88 ? -0.808 13.235 17.591 1.00 91.44 88 LYS A N 1
ATOM 720 C CA . LYS A 1 88 ? -1.316 12.558 18.797 1.00 91.44 88 LYS A CA 1
ATOM 721 C C . LYS A 1 88 ? -1.828 13.537 19.851 1.00 91.44 88 LYS A C 1
ATOM 723 O O . LYS A 1 88 ? -2.803 13.206 20.515 1.00 91.44 88 LYS A O 1
ATOM 728 N N . GLU A 1 89 ? -1.226 14.718 19.968 1.00 91.25 89 GLU A N 1
ATOM 729 C CA . GLU A 1 89 ? -1.667 15.765 20.906 1.00 91.25 89 GLU A CA 1
ATOM 730 C C . GLU A 1 89 ? -3.090 16.261 20.597 1.00 91.25 89 GLU A C 1
ATOM 732 O O . GLU A 1 89 ? -3.825 16.685 21.486 1.00 91.25 89 GLU A O 1
ATOM 737 N N . GLY A 1 90 ? -3.524 16.150 19.337 1.00 89.56 90 GLY A N 1
ATOM 738 C CA . GLY A 1 90 ? -4.867 16.531 18.914 1.00 89.56 90 GLY A CA 1
ATOM 739 C C . GLY A 1 90 ? -5.022 18.040 18.702 1.00 89.56 90 GLY A C 1
ATOM 740 O O . GLY A 1 90 ? -4.090 18.731 18.296 1.00 89.56 90 GLY A O 1
ATOM 741 N N . GLY A 1 91 ? -6.241 18.558 18.872 1.00 94.12 91 GLY A N 1
ATOM 742 C CA . GLY A 1 91 ? -6.533 19.984 18.675 1.00 94.12 91 GLY A CA 1
ATOM 743 C C . GLY A 1 91 ? -6.301 20.493 17.242 1.00 94.12 91 GLY A C 1
ATOM 744 O O . GLY A 1 91 ? -6.396 19.745 16.263 1.00 94.12 91 GLY A O 1
ATOM 745 N N . THR A 1 92 ? -6.039 21.795 17.109 1.00 94.81 92 THR A N 1
ATOM 746 C CA . THR A 1 92 ? -5.768 22.447 15.814 1.00 94.81 92 THR A CA 1
ATOM 747 C C . THR A 1 92 ? -4.431 21.995 15.231 1.00 94.81 92 THR A C 1
ATOM 749 O O . THR A 1 92 ? -4.387 21.590 14.068 1.00 94.81 92 THR A O 1
ATOM 752 N N . ALA A 1 93 ? -3.371 21.964 16.045 1.00 92.62 93 ALA A N 1
ATOM 753 C CA . ALA A 1 93 ? -2.041 21.518 15.630 1.00 92.62 93 ALA A CA 1
ATOM 754 C C . ALA A 1 93 ? -2.065 20.080 15.087 1.00 92.62 93 ALA A C 1
ATOM 756 O O . ALA A 1 93 ? -1.537 19.810 14.006 1.00 92.62 93 ALA A O 1
ATOM 757 N N . GLY A 1 94 ? -2.779 19.166 15.752 1.00 94.19 94 GLY A N 1
ATOM 758 C CA . GLY A 1 94 ? -2.909 17.791 15.283 1.00 94.19 94 GLY A CA 1
ATOM 759 C C . GLY A 1 94 ? -3.675 17.656 13.961 1.00 94.19 94 GLY A C 1
ATOM 760 O O . GLY A 1 94 ? -3.323 16.819 13.122 1.00 94.19 94 GLY A O 1
ATOM 761 N N . LYS A 1 95 ? -4.685 18.506 13.713 1.00 94.38 95 LYS A N 1
ATOM 762 C CA . LYS A 1 95 ? -5.387 18.570 12.414 1.00 94.38 95 LYS A CA 1
ATOM 763 C C . LYS A 1 95 ? -4.458 19.057 11.300 1.00 94.38 95 LYS A C 1
ATOM 765 O O . LYS A 1 95 ? -4.447 18.450 10.229 1.00 94.38 95 LYS A O 1
ATOM 770 N N . VAL A 1 96 ? -3.669 20.101 11.558 1.00 93.88 96 VAL A N 1
ATOM 771 C CA . VAL A 1 96 ? -2.679 20.632 10.607 1.00 93.88 96 VAL A CA 1
ATOM 772 C C . VAL A 1 96 ? -1.599 19.594 10.318 1.00 93.88 96 VAL A C 1
ATOM 774 O O . VAL A 1 96 ? -1.334 19.298 9.157 1.00 93.88 96 VAL A O 1
ATOM 777 N N . SER A 1 97 ? -1.049 18.955 11.350 1.00 94.38 97 SER A N 1
ATOM 778 C CA . SER A 1 97 ? -0.069 17.881 11.190 1.00 94.38 97 SER A CA 1
ATOM 779 C C . SER A 1 97 ? -0.612 16.729 10.332 1.00 94.38 97 SER A C 1
ATOM 781 O O . SER A 1 97 ? 0.042 16.269 9.392 1.00 94.38 97 SER A O 1
ATOM 783 N N . LYS A 1 98 ? -1.863 16.304 10.567 1.00 92.50 98 LYS A N 1
ATOM 784 C CA . LYS A 1 98 ? -2.531 15.318 9.706 1.00 92.50 98 LYS A CA 1
ATOM 785 C C . LYS A 1 98 ? -2.634 15.805 8.257 1.00 92.50 98 LYS A C 1
ATOM 787 O O . LYS A 1 98 ? -2.411 15.007 7.349 1.00 92.50 98 LYS A O 1
ATOM 792 N N . ALA A 1 99 ? -2.976 17.072 8.033 1.00 93.19 99 ALA A N 1
ATOM 793 C CA . ALA A 1 99 ? -3.054 17.640 6.691 1.00 93.19 99 ALA A CA 1
ATOM 794 C C . ALA A 1 99 ? -1.685 17.648 5.991 1.00 93.19 99 ALA A C 1
ATOM 796 O O . ALA A 1 99 ? -1.622 17.289 4.820 1.00 93.19 99 ALA A O 1
ATOM 797 N N . LEU A 1 100 ? -0.598 17.954 6.708 1.00 93.75 100 LEU A N 1
ATOM 798 C CA . LEU A 1 100 ? 0.775 17.900 6.188 1.00 93.75 100 LEU A CA 1
ATOM 799 C C . LEU A 1 100 ? 1.206 16.469 5.826 1.00 93.75 100 LEU A C 1
ATOM 801 O O . LEU A 1 100 ? 1.735 16.232 4.743 1.00 93.75 100 LEU A O 1
ATOM 805 N N . LEU A 1 101 ? 0.913 15.486 6.684 1.00 90.56 101 LEU A N 1
ATOM 806 C CA . LEU A 1 101 ? 1.163 14.070 6.381 1.00 90.56 101 LEU A CA 1
ATOM 807 C C . LEU A 1 101 ? 0.432 13.623 5.103 1.00 90.56 101 LEU A C 1
ATOM 809 O O . LEU A 1 101 ? 0.993 12.909 4.272 1.00 90.56 101 LEU A O 1
ATOM 813 N N . VAL A 1 102 ? -0.820 14.058 4.929 1.00 88.56 102 VAL A N 1
ATOM 814 C CA . VAL A 1 102 ? -1.633 13.745 3.741 1.00 88.56 102 VAL A CA 1
ATOM 815 C C . VAL A 1 102 ? -1.184 14.547 2.511 1.00 88.56 102 VAL A C 1
ATOM 817 O O . VAL A 1 102 ? -1.265 14.035 1.393 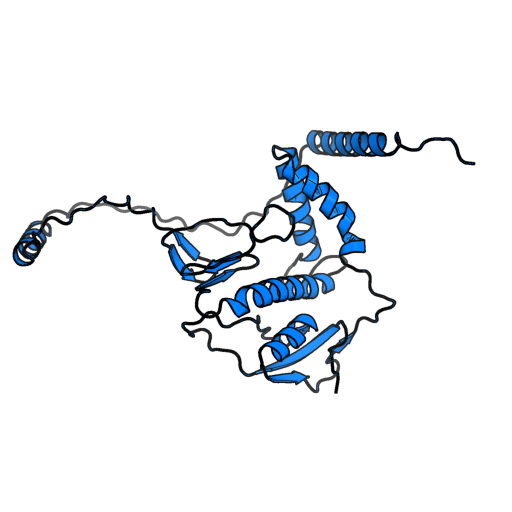1.00 88.56 102 VAL A O 1
ATOM 820 N N . SER A 1 103 ? -0.681 15.772 2.674 1.00 89.12 103 SER A N 1
ATOM 821 C CA . SER A 1 103 ? -0.229 16.599 1.552 1.00 89.12 103 SER A CA 1
ATOM 822 C C . SER A 1 103 ? 1.059 16.069 0.930 1.00 89.12 103 SER A C 1
ATOM 824 O O . SER A 1 103 ? 1.151 16.057 -0.296 1.00 89.12 103 SER A O 1
ATOM 826 N N . LEU A 1 104 ? 1.996 15.525 1.723 1.00 86.50 104 LEU A N 1
ATOM 827 C CA . LEU A 1 104 ? 3.183 14.847 1.184 1.00 86.50 104 LEU A CA 1
ATOM 828 C C . LEU A 1 104 ? 2.779 13.728 0.220 1.00 86.50 104 LEU A C 1
ATOM 830 O O . LEU A 1 104 ? 3.325 13.617 -0.877 1.00 86.50 104 LEU A O 1
ATOM 834 N N . TRP A 1 105 ? 1.782 12.925 0.600 1.00 81.12 105 TRP A N 1
ATOM 835 C CA . TRP A 1 105 ? 1.218 11.919 -0.294 1.00 81.12 105 TRP A CA 1
ATOM 836 C C . TRP A 1 105 ? 0.654 12.543 -1.575 1.00 81.12 105 TRP A C 1
ATOM 838 O O . TRP A 1 105 ? 0.940 12.054 -2.669 1.00 81.12 105 TRP A O 1
ATOM 848 N N . GLY A 1 106 ? -0.117 13.626 -1.440 1.00 81.75 106 GLY A N 1
ATOM 849 C CA . GLY A 1 106 ? -0.681 14.374 -2.563 1.00 81.75 106 GLY A CA 1
ATOM 850 C C . GLY A 1 106 ? 0.380 14.851 -3.554 1.00 81.75 106 GLY A C 1
ATOM 851 O O . GLY A 1 106 ? 0.209 14.648 -4.752 1.00 81.75 106 GLY A O 1
ATOM 852 N N . VAL A 1 107 ? 1.495 15.392 -3.060 1.00 84.19 107 VAL A N 1
ATOM 853 C CA . VAL A 1 107 ? 2.620 15.877 -3.875 1.00 84.19 107 VAL A CA 1
ATOM 854 C C . VAL A 1 107 ? 3.374 14.722 -4.536 1.00 84.19 107 VAL A C 1
ATOM 856 O O . VAL A 1 107 ? 3.614 14.749 -5.740 1.00 84.19 107 VAL A O 1
ATOM 859 N N . LEU A 1 108 ? 3.702 13.660 -3.791 1.00 82.69 108 LEU A N 1
ATOM 860 C CA . LEU A 1 108 ? 4.414 12.493 -4.338 1.00 82.69 108 LEU A CA 1
ATOM 861 C C . LEU A 1 108 ? 3.594 11.726 -5.383 1.00 82.69 108 LEU A C 1
ATOM 863 O O . LEU A 1 108 ? 4.152 10.997 -6.208 1.00 82.69 108 LEU A O 1
ATOM 867 N N . CYS A 1 109 ? 2.268 11.844 -5.316 1.00 77.38 109 CYS A N 1
ATOM 868 C CA . CYS A 1 109 ? 1.340 11.125 -6.176 1.00 77.38 109 CYS A CA 1
ATOM 869 C C . CYS A 1 109 ? 0.575 12.020 -7.150 1.00 77.38 109 CYS A C 1
ATOM 871 O O . CYS A 1 109 ? -0.360 11.508 -7.788 1.00 77.38 109 CYS A O 1
ATOM 873 N N . GLU A 1 110 ? 0.961 13.295 -7.260 1.00 81.06 110 GLU A N 1
ATOM 874 C CA . GLU A 1 110 ? 0.264 14.300 -8.053 1.00 81.06 110 GLU A CA 1
ATOM 875 C C . GLU A 1 110 ? 0.113 13.818 -9.496 1.00 81.06 110 GLU A C 1
ATOM 877 O O . GLU A 1 110 ? 1.030 13.252 -10.097 1.00 81.06 110 GLU A O 1
ATOM 882 N N . GLN A 1 111 ? -1.080 14.005 -10.053 1.00 76.94 111 GLN A N 1
ATOM 883 C CA . GLN A 1 111 ? -1.360 13.707 -11.448 1.00 76.94 111 GLN A CA 1
ATOM 884 C C . GLN A 1 111 ? -2.021 14.907 -12.105 1.00 76.94 111 GLN A C 1
ATOM 886 O O . GLN A 1 111 ? -3.008 15.436 -11.598 1.00 76.94 111 GLN A O 1
ATOM 891 N N . ARG A 1 112 ? -1.496 15.300 -13.263 1.00 76.19 112 ARG A N 1
ATOM 892 C CA . ARG A 1 112 ? -2.067 16.336 -14.125 1.00 76.19 112 ARG A CA 1
ATOM 893 C C . ARG A 1 112 ? -2.302 15.727 -15.496 1.00 76.19 112 ARG A C 1
ATOM 895 O O . ARG A 1 112 ? -1.407 15.097 -16.047 1.00 76.19 112 ARG A O 1
ATOM 902 N N . ASN A 1 113 ? -3.518 15.861 -16.023 1.00 79.12 113 ASN A N 1
ATOM 903 C CA . ASN A 1 113 ? -3.903 15.332 -17.340 1.00 79.12 113 ASN A CA 1
ATOM 904 C C . ASN A 1 113 ? -3.553 13.839 -17.537 1.00 79.12 113 ASN A C 1
ATOM 906 O O . ASN A 1 113 ? -3.095 13.426 -18.597 1.00 79.12 113 ASN A O 1
ATOM 910 N N . GLY A 1 114 ? -3.720 13.026 -16.488 1.00 71.50 114 GLY A N 1
ATOM 911 C CA . GLY A 1 114 ? -3.406 11.591 -16.521 1.00 71.50 114 GLY A CA 1
ATOM 912 C C . GLY A 1 114 ? -1.914 11.245 -16.443 1.00 71.50 114 GLY A C 1
ATOM 913 O O . GLY A 1 114 ? -1.570 10.065 -16.413 1.00 71.50 114 GLY A O 1
ATOM 914 N N . GLN A 1 115 ? -1.027 12.237 -16.352 1.00 67.75 115 GLN A N 1
ATOM 915 C CA . GLN A 1 115 ? 0.411 12.041 -16.195 1.00 67.75 115 GLN A CA 1
ATOM 916 C C . GLN A 1 115 ? 0.830 12.286 -14.748 1.00 67.75 115 GLN A C 1
ATOM 918 O O . GLN A 1 115 ? 0.343 13.210 -14.099 1.00 67.75 115 GLN A O 1
ATOM 923 N N . ASN A 1 116 ? 1.731 11.444 -14.233 1.00 71.31 116 ASN A N 1
ATOM 924 C CA . ASN A 1 116 ? 2.335 11.681 -12.924 1.00 71.31 116 ASN A CA 1
ATOM 925 C C . ASN A 1 116 ? 3.187 12.951 -13.001 1.00 71.31 116 ASN A C 1
ATOM 927 O O . ASN A 1 116 ? 4.046 13.065 -13.873 1.00 71.31 116 ASN A O 1
ATOM 931 N N . TYR A 1 117 ? 2.937 13.874 -12.085 1.00 70.50 117 TYR A N 1
ATOM 932 C CA . TYR A 1 117 ? 3.592 15.168 -11.993 1.00 70.50 117 TYR A CA 1
ATOM 933 C C . TYR A 1 117 ? 4.502 15.209 -10.753 1.00 70.50 117 TYR A C 1
ATOM 935 O O . TYR A 1 117 ? 4.383 14.366 -9.862 1.00 70.50 117 TYR A O 1
ATOM 943 N N . GLY A 1 118 ? 5.428 16.168 -10.711 1.00 74.75 118 GLY A N 1
ATOM 944 C CA . GLY A 1 118 ? 6.368 16.361 -9.604 1.00 74.75 118 GLY A CA 1
ATOM 945 C C . GLY A 1 118 ? 7.762 15.777 -9.851 1.00 74.75 118 GLY A C 1
ATOM 946 O O . GLY A 1 118 ? 8.027 15.141 -10.869 1.00 74.75 118 GLY A O 1
ATOM 947 N N . THR A 1 119 ? 8.672 16.007 -8.903 1.00 77.81 119 THR A N 1
ATOM 948 C CA . THR A 1 119 ? 10.110 15.704 -9.038 1.00 77.81 119 THR A CA 1
ATOM 949 C C . THR A 1 119 ? 10.408 14.201 -9.113 1.00 77.81 119 THR A C 1
ATOM 951 O O . THR A 1 119 ? 11.370 13.780 -9.754 1.00 77.81 119 THR A O 1
ATOM 954 N N . HIS A 1 120 ? 9.572 13.361 -8.488 1.00 82.56 120 HIS A N 1
ATOM 955 C CA . HIS A 1 120 ? 9.839 11.923 -8.339 1.00 82.56 120 HIS A CA 1
ATOM 956 C C . HIS A 1 120 ? 8.609 11.032 -8.607 1.00 82.56 120 HIS A C 1
ATOM 958 O O . HIS A 1 120 ? 8.218 10.225 -7.757 1.00 82.56 120 HIS A O 1
ATOM 964 N N . PRO A 1 121 ? 8.025 11.070 -9.821 1.00 80.62 121 PRO A N 1
ATOM 965 C CA . PRO A 1 121 ? 6.782 10.358 -10.148 1.00 80.62 121 PRO A CA 1
ATOM 966 C C . PRO A 1 121 ? 6.901 8.829 -10.036 1.00 80.62 121 PRO A C 1
ATOM 968 O O . PRO A 1 121 ? 5.904 8.109 -9.956 1.00 80.62 121 PRO A O 1
ATOM 971 N N . ARG A 1 122 ? 8.135 8.310 -10.034 1.00 86.56 122 ARG A N 1
ATOM 972 C CA . ARG A 1 122 ? 8.439 6.878 -9.947 1.00 86.56 122 ARG A CA 1
ATOM 973 C C . ARG A 1 122 ? 8.348 6.322 -8.525 1.00 86.56 122 ARG A C 1
ATOM 975 O O . ARG A 1 122 ? 8.317 5.107 -8.388 1.00 86.56 122 ARG A O 1
ATOM 982 N N . ILE A 1 123 ? 8.249 7.158 -7.485 1.00 86.88 123 ILE A N 1
ATOM 983 C CA . ILE A 1 123 ? 8.094 6.706 -6.089 1.00 86.88 123 ILE A CA 1
ATOM 984 C C . ILE A 1 123 ? 6.696 6.113 -5.848 1.00 86.88 123 ILE A C 1
ATOM 986 O O . ILE A 1 12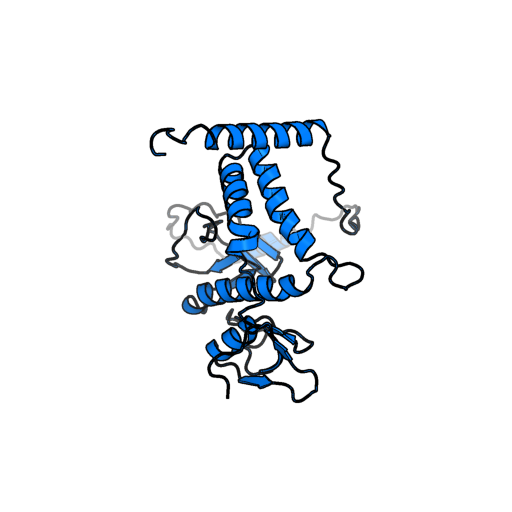3 ? 6.562 5.063 -5.213 1.00 86.88 123 ILE A O 1
ATOM 990 N N . LYS A 1 124 ? 5.658 6.739 -6.416 1.00 87.06 124 LYS A N 1
ATOM 991 C CA . LYS A 1 124 ? 4.245 6.341 -6.294 1.00 87.06 124 LYS A CA 1
ATOM 992 C C . LYS A 1 124 ? 3.985 4.834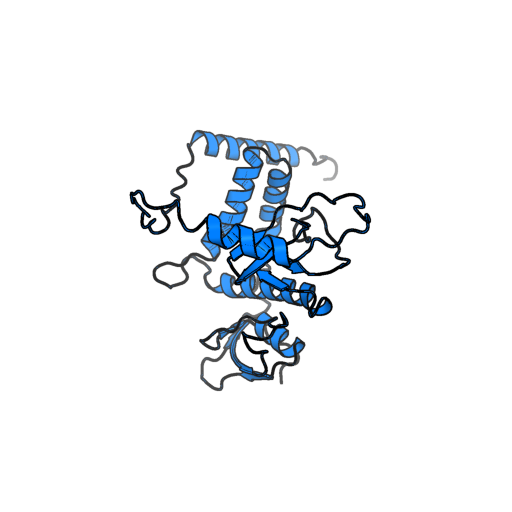 -6.469 1.00 87.06 124 LYS A C 1
ATOM 994 O O . LYS A 1 124 ? 3.375 4.246 -5.572 1.00 87.06 124 LYS A O 1
ATOM 999 N N . PRO A 1 125 ? 4.414 4.167 -7.563 1.00 89.88 125 PRO A N 1
ATOM 1000 C CA . PRO A 1 125 ? 4.152 2.739 -7.737 1.00 89.88 125 PRO A CA 1
ATOM 1001 C C . PRO A 1 125 ? 4.765 1.875 -6.626 1.00 89.88 125 PRO A C 1
ATOM 1003 O O . PRO A 1 125 ? 4.123 0.913 -6.208 1.00 89.88 125 PRO A O 1
ATOM 1006 N N . PHE A 1 126 ? 5.945 2.225 -6.098 1.00 91.50 126 PHE A N 1
ATOM 1007 C CA . PHE A 1 126 ? 6.575 1.478 -5.002 1.00 91.50 126 PHE A CA 1
ATOM 1008 C C . PHE A 1 126 ? 5.844 1.660 -3.674 1.00 91.50 126 PHE A C 1
ATOM 1010 O O . PHE A 1 126 ? 5.626 0.672 -2.973 1.00 91.50 126 PHE A O 1
ATOM 1017 N N . LEU A 1 127 ? 5.427 2.888 -3.344 1.00 89.00 127 LEU A N 1
ATOM 1018 C CA . LEU A 1 127 ? 4.647 3.152 -2.131 1.00 89.00 127 LEU A CA 1
ATOM 1019 C C . LEU A 1 127 ? 3.320 2.388 -2.154 1.00 89.00 127 LEU A C 1
ATOM 1021 O O . LEU A 1 127 ? 2.994 1.674 -1.207 1.00 89.00 127 LEU A O 1
ATOM 1025 N N . LEU A 1 128 ? 2.592 2.475 -3.270 1.00 88.81 128 LEU A N 1
ATOM 1026 C CA . LEU A 1 128 ? 1.320 1.781 -3.443 1.00 88.81 128 LEU A CA 1
ATOM 1027 C C . LEU A 1 128 ? 1.475 0.258 -3.381 1.00 88.81 128 LEU A C 1
ATOM 1029 O O . LEU A 1 128 ? 0.681 -0.412 -2.721 1.00 88.81 128 LEU A O 1
ATOM 1033 N N . ALA A 1 129 ? 2.474 -0.301 -4.064 1.00 92.19 129 ALA A N 1
ATOM 1034 C CA . ALA A 1 129 ? 2.702 -1.742 -4.062 1.00 92.19 129 ALA A CA 1
ATOM 1035 C C . ALA A 1 129 ? 3.123 -2.255 -2.678 1.00 92.19 129 ALA A C 1
ATOM 1037 O O . ALA A 1 129 ? 2.630 -3.294 -2.241 1.00 92.19 129 ALA A O 1
ATOM 1038 N N . SER A 1 130 ? 3.960 -1.502 -1.957 1.00 91.19 130 SER A N 1
ATOM 1039 C CA . SER A 1 130 ? 4.359 -1.821 -0.583 1.00 91.19 130 SER A CA 1
ATOM 1040 C C . SER A 1 130 ? 3.161 -1.816 0.378 1.00 91.19 130 SER A C 1
ATOM 1042 O O . SER A 1 130 ? 2.947 -2.787 1.106 1.00 91.19 130 SER A O 1
ATOM 1044 N N . ALA A 1 131 ? 2.310 -0.783 0.319 1.00 90.12 131 ALA A N 1
ATOM 1045 C CA . ALA A 1 131 ? 1.104 -0.697 1.144 1.00 90.12 131 ALA A CA 1
ATOM 1046 C C . ALA A 1 131 ? 0.121 -1.844 0.850 1.00 90.12 131 ALA A C 1
ATOM 1048 O O . ALA A 1 131 ? -0.342 -2.523 1.767 1.00 90.12 131 ALA A O 1
ATOM 1049 N N . ARG A 1 132 ? -0.142 -2.129 -0.435 1.00 91.06 132 ARG A N 1
ATOM 1050 C CA . ARG A 1 132 ? -0.999 -3.255 -0.840 1.00 91.06 132 ARG A CA 1
ATOM 1051 C C . ARG A 1 132 ? -0.440 -4.599 -0.393 1.00 91.06 132 ARG A C 1
ATOM 1053 O O . ARG A 1 132 ? -1.211 -5.441 0.062 1.00 91.06 132 ARG A O 1
ATOM 1060 N N . LYS A 1 133 ? 0.877 -4.803 -0.514 1.00 92.06 133 LYS A N 1
ATOM 1061 C CA . LYS A 1 133 ? 1.556 -6.016 -0.045 1.00 92.06 133 LYS A CA 1
ATOM 1062 C C . LYS A 1 133 ? 1.328 -6.213 1.452 1.00 92.06 133 LYS A C 1
ATOM 1064 O O . LYS A 1 133 ? 0.909 -7.297 1.838 1.00 92.06 133 LYS A O 1
ATOM 1069 N N . ARG A 1 134 ? 1.506 -5.164 2.263 1.00 92.25 134 ARG A N 1
ATOM 1070 C CA . ARG A 1 134 ? 1.282 -5.218 3.717 1.00 92.25 134 ARG A CA 1
ATOM 1071 C C . ARG A 1 134 ? -0.142 -5.653 4.067 1.00 92.25 134 ARG A C 1
ATOM 1073 O O . ARG A 1 134 ? -0.313 -6.597 4.828 1.00 92.25 134 ARG A O 1
ATOM 1080 N N . ILE A 1 135 ? -1.157 -5.010 3.487 1.00 92.19 135 ILE A N 1
ATOM 1081 C CA . ILE A 1 135 ? -2.562 -5.373 3.741 1.00 92.19 135 ILE A CA 1
ATOM 1082 C C . ILE A 1 135 ? -2.864 -6.793 3.266 1.00 92.19 135 ILE A C 1
ATOM 1084 O O . ILE A 1 135 ? -3.526 -7.548 3.967 1.00 92.19 135 ILE A O 1
ATOM 1088 N N . SER A 1 136 ? -2.330 -7.186 2.111 1.00 90.81 136 SER A N 1
ATOM 1089 C CA . SER A 1 136 ? -2.515 -8.534 1.571 1.00 90.81 136 SER A CA 1
ATOM 1090 C C . SER A 1 136 ? -1.905 -9.611 2.469 1.00 90.81 136 SER A C 1
ATOM 1092 O O . SER A 1 136 ? -2.525 -10.645 2.684 1.00 90.81 136 SER A O 1
ATOM 1094 N N . GLU A 1 137 ? -0.717 -9.371 3.026 1.00 91.31 137 GLU A N 1
ATOM 1095 C CA . GLU A 1 137 ? -0.072 -10.293 3.969 1.00 91.31 137 GLU A CA 1
ATOM 1096 C C . GLU A 1 137 ? -0.858 -10.395 5.292 1.00 91.31 137 GLU A C 1
ATOM 1098 O O . GLU A 1 137 ? -0.984 -11.492 5.828 1.00 91.31 137 GLU A O 1
ATOM 1103 N N . ILE A 1 138 ? -1.462 -9.295 5.765 1.00 91.62 138 ILE A N 1
ATOM 1104 C CA . ILE A 1 138 ? -2.324 -9.269 6.963 1.00 91.62 138 ILE A CA 1
ATOM 1105 C C . ILE A 1 138 ? -3.629 -10.047 6.750 1.00 91.62 138 ILE A C 1
ATOM 1107 O O . ILE A 1 138 ? -4.045 -10.811 7.617 1.00 91.62 138 ILE A O 1
ATOM 1111 N N . VAL A 1 139 ? -4.301 -9.841 5.615 1.00 91.00 139 VAL A N 1
ATOM 1112 C CA . VAL A 1 139 ? -5.644 -10.397 5.376 1.00 91.00 139 VAL A CA 1
ATOM 1113 C C . VAL A 1 139 ? -5.621 -11.832 4.851 1.00 91.00 139 VAL A C 1
ATOM 1115 O O . VAL A 1 139 ? -6.609 -12.546 4.992 1.00 91.00 139 VAL A O 1
ATOM 1118 N N . LYS A 1 140 ? -4.505 -12.287 4.268 1.00 89.44 140 LYS A N 1
ATOM 1119 C CA . LYS A 1 140 ? -4.354 -13.649 3.737 1.00 89.44 140 LYS A CA 1
ATOM 1120 C C . LYS A 1 140 ? -4.688 -14.760 4.747 1.00 89.44 140 LYS A C 1
ATOM 1122 O O . LYS A 1 140 ? -5.499 -15.610 4.387 1.00 89.44 140 LYS A O 1
ATOM 1127 N N . PRO A 1 141 ? -4.143 -14.783 5.982 1.00 90.94 141 PRO A N 1
ATOM 1128 C CA . PRO A 1 141 ? -4.474 -15.832 6.954 1.00 90.94 141 PRO A CA 1
ATOM 1129 C C . PRO A 1 141 ? -5.940 -15.808 7.413 1.00 90.94 141 PRO A C 1
ATOM 1131 O O . PRO A 1 141 ? -6.428 -16.799 7.942 1.00 90.94 141 PRO A O 1
ATOM 1134 N N . LEU A 1 142 ? -6.656 -14.700 7.202 1.00 89.94 142 LEU A N 1
ATOM 1135 C CA . LEU A 1 142 ? -8.064 -14.565 7.583 1.00 89.94 142 LEU A CA 1
ATOM 1136 C C . LEU A 1 142 ? -9.012 -15.215 6.562 1.00 89.94 142 LEU A C 1
ATOM 1138 O O . LEU A 1 142 ? -10.164 -15.503 6.894 1.00 89.94 142 LEU A O 1
ATOM 1142 N N . GLY A 1 143 ? -8.536 -15.447 5.333 1.00 87.12 143 GLY A N 1
ATOM 1143 C CA . GLY A 1 143 ? -9.270 -16.137 4.275 1.00 87.12 143 GLY A CA 1
ATOM 1144 C C . GLY A 1 143 ? -10.672 -15.566 4.047 1.00 87.12 143 GLY A C 1
ATOM 1145 O O . GLY A 1 143 ? -10.860 -14.357 3.889 1.00 87.12 143 GLY A O 1
ATOM 1146 N N . ASP A 1 144 ? -11.668 -16.447 4.077 1.00 86.31 144 ASP A N 1
ATOM 1147 C CA . ASP A 1 144 ? -13.070 -16.143 3.768 1.00 86.31 144 ASP A CA 1
ATOM 1148 C C . ASP A 1 144 ? -13.757 -15.226 4.777 1.00 86.31 144 ASP A C 1
ATOM 1150 O O . ASP A 1 144 ? -14.827 -14.677 4.489 1.00 86.31 144 ASP A O 1
ATOM 1154 N N . GLN A 1 145 ? -13.159 -15.031 5.953 1.00 88.50 145 GLN A N 1
ATOM 1155 C CA . GLN A 1 145 ? -13.668 -14.077 6.933 1.00 88.50 145 GLN A CA 1
ATOM 1156 C C . GLN A 1 145 ? -13.561 -12.650 6.398 1.00 88.50 145 GLN A C 1
ATOM 1158 O O . GLN A 1 145 ? -14.383 -11.807 6.743 1.00 88.50 145 GLN A O 1
ATOM 1163 N N . VAL A 1 146 ? -12.613 -12.368 5.504 1.00 89.38 146 VAL A N 1
ATOM 1164 C CA . VAL A 1 146 ? -12.450 -11.051 4.888 1.00 89.38 146 VAL A CA 1
ATOM 1165 C C . VAL A 1 146 ? -13.565 -10.828 3.873 1.00 89.38 146 VAL A C 1
ATOM 1167 O O . VAL A 1 146 ? -13.652 -11.507 2.853 1.00 89.38 146 VAL A O 1
ATOM 1170 N N . LYS A 1 147 ? -14.425 -9.843 4.137 1.00 86.75 147 LYS A N 1
ATOM 1171 C CA . LYS A 1 147 ? -15.554 -9.488 3.262 1.00 86.75 147 LYS A CA 1
ATOM 1172 C C . LYS A 1 147 ? -15.288 -8.251 2.414 1.00 86.75 147 LYS A C 1
ATOM 1174 O O . LYS A 1 147 ? -15.962 -8.036 1.410 1.00 86.75 147 LYS A O 1
ATOM 1179 N N . ARG A 1 148 ? -14.308 -7.428 2.794 1.00 87.50 148 ARG A N 1
ATOM 1180 C CA . ARG A 1 148 ? -13.922 -6.228 2.042 1.00 87.50 148 ARG A CA 1
ATOM 1181 C C . ARG A 1 148 ? -12.494 -5.819 2.356 1.00 87.50 148 ARG A C 1
ATOM 1183 O O . ARG A 1 148 ? -12.111 -5.830 3.517 1.00 87.50 148 ARG A O 1
ATOM 1190 N N . ILE A 1 149 ? -11.778 -5.339 1.342 1.00 88.12 149 ILE A N 1
ATOM 1191 C CA . ILE A 1 149 ? -10.489 -4.650 1.470 1.00 88.12 149 ILE A CA 1
ATOM 1192 C C . ILE A 1 149 ? -10.597 -3.312 0.732 1.00 88.12 149 ILE A C 1
ATOM 1194 O O . ILE A 1 149 ? -11.090 -3.261 -0.398 1.00 88.12 149 ILE A O 1
ATOM 1198 N N . HIS A 1 150 ? -10.162 -2.225 1.361 1.00 87.25 150 HIS A N 1
ATOM 1199 C CA . HIS A 1 150 ? -10.101 -0.896 0.764 1.00 87.25 150 HIS A CA 1
ATOM 1200 C C . HIS A 1 150 ? -8.911 -0.126 1.324 1.00 87.25 150 HIS A C 1
ATOM 1202 O O . HIS A 1 150 ? -8.880 0.131 2.521 1.00 87.25 150 HIS A O 1
ATOM 1208 N N . THR A 1 151 ? -7.974 0.234 0.441 1.00 85.75 151 THR A N 1
ATOM 1209 C CA . THR A 1 151 ? -6.708 0.912 0.771 1.00 85.75 151 THR A CA 1
ATOM 1210 C C . THR A 1 151 ? -5.933 0.200 1.880 1.00 85.75 151 THR A C 1
ATOM 1212 O O . THR A 1 151 ? -5.239 -0.775 1.607 1.00 85.75 151 THR A O 1
ATOM 1215 N N . ASP A 1 152 ? -6.071 0.692 3.099 1.00 88.12 152 ASP A N 1
ATOM 1216 C CA . ASP A 1 152 ? -5.403 0.342 4.345 1.00 88.12 152 ASP A CA 1
ATOM 1217 C C . ASP A 1 152 ? -6.366 -0.269 5.381 1.00 88.12 152 ASP A C 1
ATOM 1219 O O . ASP A 1 152 ? -5.938 -0.676 6.457 1.00 88.12 152 ASP A O 1
ATOM 1223 N N . GLY A 1 153 ? -7.655 -0.382 5.048 1.00 90.56 153 GLY A N 1
ATOM 1224 C CA . GLY A 1 153 ? -8.692 -0.971 5.887 1.00 90.56 153 GLY A CA 1
ATOM 1225 C C . GLY A 1 153 ? -9.327 -2.218 5.275 1.00 90.56 153 GLY A C 1
ATOM 1226 O O . GLY A 1 153 ? -9.379 -2.410 4.057 1.00 90.56 153 GLY A O 1
ATOM 1227 N N . PHE A 1 154 ? -9.875 -3.074 6.129 1.00 92.25 154 PHE A N 1
ATOM 1228 C CA . PHE A 1 154 ? -10.620 -4.257 5.716 1.00 92.25 154 PHE A CA 1
ATOM 1229 C C . PHE A 1 154 ? -11.741 -4.572 6.711 1.00 92.25 154 PHE A C 1
ATOM 1231 O O . PHE A 1 154 ? -11.729 -4.103 7.846 1.00 92.25 154 PHE A O 1
ATOM 1238 N N . ILE A 1 155 ? -12.742 -5.327 6.260 1.00 91.31 155 ILE A N 1
ATOM 1239 C CA . ILE A 1 155 ? -13.857 -5.797 7.090 1.00 91.31 155 ILE A CA 1
ATOM 1240 C C . ILE A 1 155 ? -13.780 -7.310 7.170 1.00 91.31 155 ILE A C 1
ATOM 1242 O O . ILE A 1 155 ? -13.700 -7.983 6.138 1.00 91.31 155 ILE A O 1
ATOM 1246 N N . VAL A 1 156 ? -13.857 -7.820 8.394 1.00 91.06 156 VAL A N 1
ATOM 1247 C CA . VAL A 1 156 ? -13.962 -9.247 8.690 1.00 91.06 156 VAL A CA 1
ATOM 1248 C C . VAL A 1 156 ? -15.355 -9.583 9.212 1.00 91.06 156 VAL A C 1
ATOM 1250 O O . VAL A 1 156 ? -15.975 -8.783 9.911 1.00 91.06 156 VAL A O 1
ATOM 1253 N N . ALA A 1 157 ? -15.848 -10.761 8.855 1.00 89.62 157 ALA A N 1
ATOM 1254 C CA . ALA A 1 157 ? -17.034 -11.373 9.429 1.00 89.62 157 ALA A CA 1
ATOM 1255 C C . ALA A 1 157 ? -16.612 -12.481 10.397 1.00 89.62 157 ALA A C 1
ATOM 1257 O O . ALA A 1 157 ? -15.714 -13.259 10.085 1.00 89.62 157 ALA A O 1
ATOM 1258 N N . GLY A 1 158 ? -17.300 -12.571 11.532 1.00 85.44 158 GLY A N 1
ATOM 1259 C CA . GLY A 1 158 ? -16.980 -13.531 12.586 1.00 85.44 158 GLY A CA 1
ATOM 1260 C C . GLY A 1 158 ? -16.027 -12.973 13.643 1.00 85.44 158 GLY A C 1
ATOM 1261 O O . GLY A 1 158 ? -15.751 -11.772 13.695 1.00 85.44 158 GLY A O 1
ATOM 1262 N N . LYS A 1 159 ? -15.576 -13.861 14.533 1.00 83.69 159 LYS A N 1
ATOM 1263 C CA . LYS A 1 159 ? -14.627 -13.540 15.600 1.00 83.69 159 LYS A CA 1
ATOM 1264 C C . LYS A 1 159 ? -13.211 -13.756 15.074 1.00 83.69 159 LYS A C 1
ATOM 1266 O O . LYS A 1 159 ? -12.863 -14.866 14.693 1.00 83.69 159 LYS A O 1
ATOM 1271 N N . VAL A 1 160 ? -12.407 -12.697 15.090 1.00 85.00 160 VAL A N 1
ATOM 1272 C CA . VAL A 1 160 ? -11.004 -12.735 14.671 1.00 85.00 160 VAL A CA 1
ATOM 1273 C C . VAL A 1 160 ? -10.151 -12.107 15.761 1.00 85.00 160 VAL A C 1
ATOM 1275 O O . VAL A 1 160 ? -10.479 -11.031 16.260 1.00 85.00 160 VAL A O 1
ATOM 1278 N N . GLU A 1 161 ? -9.044 -12.758 16.098 1.00 84.94 161 GLU A N 1
ATOM 1279 C CA . GLU A 1 161 ? -8.015 -12.187 16.960 1.00 84.94 161 GLU A CA 1
ATOM 1280 C C . GLU A 1 161 ? -6.962 -11.497 16.092 1.00 84.94 161 GLU A C 1
ATOM 1282 O O . GLU A 1 161 ? -6.161 -12.134 15.409 1.00 84.94 161 GLU A O 1
ATOM 1287 N N . LEU A 1 162 ? -6.997 -10.165 16.084 1.00 86.12 162 LEU A N 1
ATOM 1288 C CA . LEU A 1 162 ? -5.998 -9.324 15.435 1.00 86.12 162 LEU A CA 1
ATOM 1289 C C . LEU A 1 162 ? -5.362 -8.426 16.482 1.00 86.12 162 LEU A C 1
ATOM 1291 O O . LEU A 1 162 ? -6.057 -7.827 17.300 1.00 86.12 162 LEU A O 1
ATOM 1295 N N . LYS A 1 163 ? -4.037 -8.291 16.416 1.00 86.50 163 LYS A N 1
ATOM 1296 C CA . LYS A 1 163 ? -3.337 -7.275 17.196 1.00 86.50 163 LYS A CA 1
ATOM 1297 C C . LYS A 1 163 ? -3.756 -5.905 16.681 1.00 86.50 163 LYS A C 1
ATOM 1299 O O . LYS A 1 163 ? -3.492 -5.565 15.526 1.00 86.50 163 LYS A O 1
ATOM 1304 N N . THR A 1 164 ? -4.419 -5.149 17.542 1.00 88.69 164 THR A N 1
ATOM 1305 C CA . THR A 1 164 ? -4.774 -3.758 17.292 1.00 88.69 164 THR A CA 1
ATOM 1306 C C . THR A 1 164 ? -4.004 -2.859 18.232 1.00 88.69 164 THR A C 1
ATOM 1308 O O . THR A 1 164 ? -3.739 -3.246 19.368 1.00 88.69 164 THR A O 1
ATOM 1311 N N . GLY A 1 165 ? -3.714 -1.648 17.787 1.00 87.88 165 GLY A N 1
ATOM 1312 C CA . GLY A 1 165 ? -3.084 -0.659 18.639 1.00 87.88 165 GLY A CA 1
ATOM 1313 C C . GLY A 1 165 ? -3.247 0.754 18.103 1.00 87.88 165 GLY A C 1
ATOM 1314 O O . GLY A 1 165 ? -4.020 1.008 17.173 1.00 87.88 165 GLY A O 1
ATOM 1315 N N . ILE A 1 166 ? -2.577 1.681 18.775 1.00 83.81 166 ILE A N 1
ATOM 1316 C CA . ILE A 1 166 ? -2.681 3.126 18.546 1.00 83.81 166 ILE A CA 1
ATOM 1317 C C . ILE A 1 166 ? -1.395 3.705 17.951 1.00 83.81 166 ILE A C 1
ATOM 1319 O O . ILE A 1 166 ? -1.322 4.907 17.680 1.00 83.81 166 ILE A O 1
ATOM 1323 N N . GLU A 1 167 ? -0.377 2.871 17.739 1.00 87.62 167 GLU A N 1
ATOM 1324 C CA . GLU A 1 167 ? 0.898 3.301 17.192 1.00 87.62 167 GLU A CA 1
ATOM 1325 C C . GLU A 1 167 ? 0.901 3.333 15.665 1.00 87.62 167 GLU A C 1
ATOM 1327 O O . GLU A 1 167 ? 0.043 2.780 14.968 1.00 87.62 167 GLU A O 1
ATOM 1332 N N . MET A 1 168 ? 1.877 4.060 15.120 1.00 84.25 168 MET A N 1
ATOM 1333 C CA . MET A 1 168 ? 1.957 4.299 13.687 1.00 84.25 168 MET A CA 1
ATOM 1334 C C . MET A 1 168 ? 2.104 2.981 12.921 1.00 84.25 168 MET A C 1
ATOM 1336 O O . MET A 1 168 ? 3.059 2.227 13.096 1.00 84.25 168 MET A O 1
ATOM 1340 N N . GLY A 1 169 ? 1.171 2.740 12.001 1.00 84.06 169 GLY A N 1
ATOM 1341 C CA . GLY A 1 169 ? 1.160 1.545 11.163 1.00 84.06 169 GLY A CA 1
ATOM 1342 C C . GLY A 1 169 ? 0.522 0.319 11.817 1.00 84.06 169 GLY A C 1
ATOM 1343 O O . GLY A 1 169 ? 0.443 -0.721 11.163 1.00 84.06 169 GLY A O 1
ATOM 1344 N N . GLU A 1 170 ? 0.052 0.410 13.058 1.00 90.25 170 GLU A N 1
ATOM 1345 C CA . GLU A 1 170 ? -0.772 -0.637 13.655 1.00 90.25 170 GLU A CA 1
ATOM 1346 C C . GLU A 1 170 ? -2.196 -0.612 13.093 1.00 90.25 170 GLU A C 1
ATOM 1348 O O . GLU A 1 170 ? -2.671 0.392 12.555 1.00 90.25 170 GLU A O 1
ATOM 1353 N N . LEU A 1 171 ? -2.885 -1.748 13.199 1.00 91.75 171 LEU A N 1
ATOM 1354 C CA . LEU A 1 171 ? -4.298 -1.818 12.857 1.00 91.75 171 LEU A CA 1
ATOM 1355 C C . LEU A 1 171 ? -5.110 -1.171 13.973 1.00 91.75 171 LEU A C 1
ATOM 1357 O O . LEU A 1 171 ? -5.005 -1.560 15.134 1.00 91.75 171 LEU A O 1
ATOM 1361 N N . LYS A 1 172 ? -5.972 -0.228 13.607 1.00 91.06 172 LYS A N 1
ATOM 1362 C CA . LYS A 1 172 ? -6.938 0.361 14.527 1.00 91.06 172 LYS A CA 1
ATOM 1363 C C . LYS A 1 172 ? -8.289 -0.325 14.367 1.00 91.06 172 LYS A C 1
ATOM 1365 O O . LYS A 1 172 ? -8.798 -0.466 13.255 1.00 91.06 172 LYS A O 1
ATOM 1370 N N . PHE A 1 173 ? -8.891 -0.728 15.483 1.00 90.69 173 PHE A N 1
ATOM 1371 C CA . PHE A 1 173 ? -10.281 -1.164 15.487 1.00 90.69 173 PHE A CA 1
ATOM 1372 C C . PHE A 1 173 ? -11.196 0.057 15.320 1.00 90.69 173 PHE A C 1
ATOM 1374 O O . PHE A 1 173 ? -11.246 0.922 16.191 1.00 90.69 173 PHE A O 1
ATOM 1381 N N . GLU A 1 174 ? -11.897 0.143 14.187 1.00 90.31 174 GLU A N 1
ATOM 1382 C CA . GLU A 1 174 ? -12.778 1.282 13.891 1.00 90.31 174 GLU A CA 1
ATOM 1383 C C . GLU A 1 174 ? -14.228 1.044 14.331 1.00 90.31 174 GLU A C 1
ATOM 1385 O O . GLU A 1 174 ? -14.851 1.930 14.912 1.00 90.31 174 GLU A O 1
ATOM 1390 N N . LYS A 1 175 ? -14.806 -0.128 14.028 1.00 89.56 175 LYS A N 1
ATOM 1391 C CA . LYS A 1 175 ? -16.232 -0.394 14.274 1.00 89.56 175 LYS A CA 1
ATOM 1392 C C . LYS A 1 175 ? -16.571 -1.887 14.249 1.00 89.56 175 LYS A C 1
ATOM 1394 O O . LYS A 1 175 ? -16.022 -2.635 13.444 1.00 89.56 175 LYS A O 1
ATOM 1399 N N . LYS A 1 176 ? -17.561 -2.287 15.057 1.00 89.81 176 LYS A N 1
ATOM 1400 C CA . LYS A 1 176 ? -18.262 -3.585 14.997 1.00 89.81 176 LYS A CA 1
ATOM 1401 C C . LYS A 1 176 ? -19.761 -3.357 14.827 1.00 89.81 176 LYS A C 1
ATOM 1403 O O . LYS A 1 176 ? -20.305 -2.378 15.330 1.00 89.81 176 LYS A O 1
ATOM 1408 N N . GLY A 1 177 ? -20.415 -4.255 14.099 1.00 89.12 177 GLY A N 1
ATOM 1409 C CA . GLY A 1 177 ? -21.856 -4.219 13.871 1.00 89.12 177 GLY A CA 1
ATOM 1410 C C . GLY A 1 177 ? -22.253 -4.898 12.568 1.00 89.12 177 GLY A C 1
ATOM 1411 O O . GLY A 1 177 ? -21.413 -5.431 11.840 1.00 89.12 177 GLY A O 1
ATOM 1412 N N . VAL A 1 178 ? -23.546 -4.849 12.262 1.00 88.12 178 VAL A N 1
ATOM 1413 C CA . VAL A 1 178 ? -24.078 -5.345 10.992 1.00 88.12 178 VAL A CA 1
ATOM 1414 C C . VAL A 1 178 ? -23.832 -4.294 9.913 1.00 88.12 178 VAL A C 1
ATOM 1416 O O . VAL A 1 178 ? -24.215 -3.132 10.057 1.00 88.12 178 VAL A O 1
ATOM 1419 N N . CYS A 1 179 ? -23.208 -4.691 8.808 1.00 89.56 179 CYS A N 1
ATOM 1420 C CA . CYS A 1 179 ? -23.029 -3.825 7.649 1.00 89.56 179 CYS A CA 1
ATOM 1421 C C . CYS A 1 179 ? -23.404 -4.534 6.352 1.00 89.56 179 CYS A C 1
ATOM 1423 O O . CYS A 1 179 ? -23.356 -5.758 6.247 1.00 89.56 179 CYS A O 1
ATOM 1425 N N . VAL A 1 180 ? -23.775 -3.734 5.359 1.00 87.62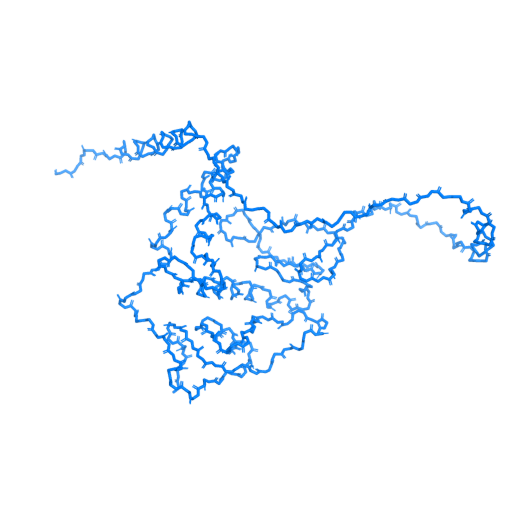 180 VAL A N 1
ATOM 1426 C CA . VAL A 1 180 ? -23.990 -4.169 3.983 1.00 87.62 180 VAL A CA 1
ATOM 1427 C C . VAL A 1 180 ? -22.886 -3.560 3.133 1.00 87.62 180 VAL A C 1
ATOM 1429 O O . VAL A 1 180 ? -22.763 -2.336 3.032 1.00 87.62 180 VAL A O 1
ATOM 1432 N N . VAL A 1 181 ? -22.074 -4.419 2.522 1.00 85.56 181 VAL A N 1
ATOM 1433 C CA . VAL A 1 181 ? -21.046 -4.013 1.562 1.00 85.56 181 VAL A CA 1
ATOM 1434 C C . VAL A 1 181 ? -21.670 -4.042 0.170 1.00 85.56 181 VAL A C 1
ATOM 1436 O O . VAL A 1 181 ? -21.913 -5.115 -0.370 1.00 85.56 181 VAL A O 1
ATOM 1439 N N . LYS A 1 182 ? -21.938 -2.870 -0.419 1.00 81.38 182 LYS A N 1
ATOM 1440 C CA . LYS A 1 182 ? -22.452 -2.786 -1.798 1.00 81.38 182 LYS A CA 1
ATOM 1441 C C . LYS A 1 182 ? -21.333 -2.997 -2.815 1.00 81.38 182 LYS A C 1
ATOM 1443 O O . LYS A 1 182 ? -21.511 -3.675 -3.819 1.00 81.38 182 LYS A O 1
ATOM 1448 N N . ASN A 1 183 ? -20.181 -2.378 -2.566 1.00 78.88 183 ASN A N 1
ATOM 1449 C CA . ASN A 1 183 ? -18.961 -2.519 -3.358 1.00 78.88 183 ASN A CA 1
ATOM 1450 C C . ASN A 1 183 ? -17.742 -2.061 -2.531 1.00 78.88 183 ASN A C 1
ATOM 1452 O O . ASN A 1 183 ? -17.866 -1.696 -1.360 1.00 78.88 183 ASN A O 1
ATOM 1456 N N . CYS A 1 184 ? -16.549 -2.046 -3.132 1.00 74.69 184 CYS A N 1
ATOM 1457 C CA . CYS A 1 184 ? -15.326 -1.644 -2.431 1.00 74.69 184 CYS A CA 1
ATOM 1458 C C . CYS A 1 184 ? -15.334 -0.193 -1.921 1.00 74.69 184 CYS A C 1
ATOM 1460 O O . CYS A 1 184 ? -14.532 0.119 -1.051 1.00 74.69 184 CYS A O 1
ATOM 1462 N N . ILE A 1 185 ? -16.197 0.694 -2.416 1.00 79.88 185 ILE A N 1
ATOM 1463 C CA . ILE A 1 185 ? -16.272 2.108 -2.009 1.00 79.88 185 ILE A CA 1
ATOM 1464 C C . ILE A 1 185 ? -17.428 2.330 -1.025 1.00 79.88 185 ILE A C 1
ATOM 1466 O O . ILE A 1 185 ? -17.272 3.051 -0.046 1.00 79.88 185 ILE A O 1
ATOM 1470 N N . SER A 1 186 ? -18.573 1.686 -1.252 1.00 80.94 186 SER A N 1
ATOM 1471 C CA . SER A 1 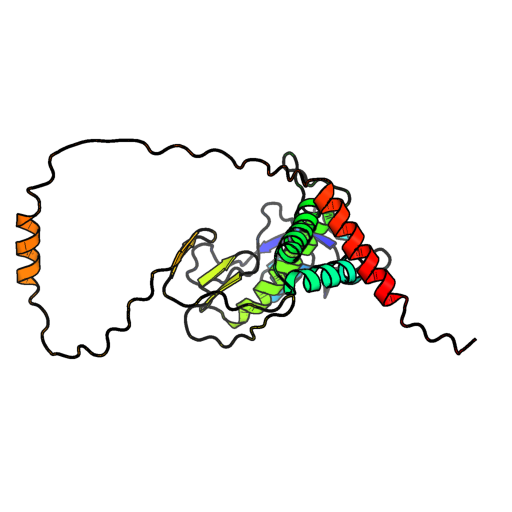186 ? -19.810 1.938 -0.512 1.00 80.94 186 SER A CA 1
ATOM 1472 C C . SER A 1 186 ? -20.114 0.842 0.515 1.00 80.94 186 SER A C 1
ATOM 1474 O O . SER A 1 186 ? -20.345 -0.319 0.161 1.00 80.94 186 SER A O 1
ATOM 1476 N N . ILE A 1 187 ? -20.147 1.242 1.790 1.00 87.38 187 ILE A N 1
ATOM 1477 C CA . ILE A 1 187 ? -20.572 0.425 2.933 1.00 87.38 187 ILE A CA 1
ATOM 1478 C C . ILE A 1 187 ? -21.689 1.162 3.666 1.00 87.38 187 ILE A C 1
ATOM 1480 O O . ILE A 1 187 ? -21.570 2.357 3.937 1.00 87.38 187 ILE A O 1
ATOM 1484 N N . THR A 1 188 ? -22.734 0.438 4.052 1.00 89.25 188 THR A N 1
ATOM 1485 C CA . THR A 1 188 ? -23.790 0.956 4.926 1.00 89.25 188 THR A CA 1
ATOM 1486 C C . THR A 1 188 ? -23.798 0.161 6.223 1.00 89.25 188 THR A C 1
ATOM 1488 O O . THR A 1 188 ? -24.018 -1.048 6.212 1.00 89.25 188 THR A O 1
ATOM 1491 N N . TRP A 1 189 ? -23.550 0.834 7.345 1.00 88.81 189 TRP A N 1
ATOM 1492 C CA . TRP A 1 189 ? -23.681 0.236 8.672 1.00 88.81 189 TRP A CA 1
ATOM 1493 C C . TRP A 1 189 ? -25.126 0.354 9.128 1.00 88.81 189 TRP A C 1
ATOM 1495 O O . TRP A 1 189 ? -25.679 1.453 9.113 1.00 88.81 189 TRP A O 1
ATOM 1505 N N . LYS A 1 190 ? -25.727 -0.761 9.533 1.00 84.69 190 LYS A N 1
ATOM 1506 C CA . LYS A 1 190 ? -27.026 -0.729 10.194 1.00 84.69 190 LYS A CA 1
ATOM 1507 C C . LYS A 1 190 ? -26.828 -0.278 11.646 1.00 84.69 190 LYS A C 1
ATOM 1509 O O . LYS A 1 190 ? -25.777 -0.578 12.226 1.00 84.69 190 LYS A O 1
ATOM 1514 N N . PRO A 1 191 ? -27.793 0.451 12.229 1.00 73.38 191 PRO A N 1
ATOM 1515 C CA . PRO A 1 191 ? -27.811 0.645 13.671 1.00 73.38 191 PRO A CA 1
ATOM 1516 C C . PRO A 1 191 ? -27.805 -0.727 14.352 1.00 73.38 191 PRO A C 1
ATOM 1518 O O . PRO A 1 191 ? -28.349 -1.696 13.812 1.00 73.38 191 PRO A O 1
ATOM 1521 N N . SER A 1 192 ? -27.147 -0.821 15.507 1.00 60.50 192 SER A N 1
ATOM 1522 C CA . SER A 1 192 ? -27.317 -1.996 16.357 1.00 60.50 192 SER A CA 1
ATOM 1523 C C . SER A 1 192 ? -28.804 -2.102 16.657 1.00 60.50 192 SER A C 1
ATOM 1525 O O . SER A 1 192 ? -29.383 -1.135 17.151 1.00 60.50 192 SER A O 1
ATOM 1527 N N . TYR A 1 193 ? -29.431 -3.234 16.342 1.00 53.19 193 TYR A N 1
ATOM 1528 C CA . TYR A 1 193 ? -30.716 -3.515 16.966 1.00 53.19 193 TYR A CA 1
ATOM 1529 C C . TYR A 1 193 ? -30.462 -3.520 18.481 1.00 53.19 193 TYR A C 1
ATOM 1531 O O . TYR A 1 193 ? -29.413 -4.035 18.895 1.00 53.19 193 TYR A O 1
ATOM 1539 N N . PRO A 1 194 ? -31.326 -2.899 19.302 1.00 44.56 194 PRO A N 1
ATOM 1540 C CA . PRO A 1 194 ? -31.259 -3.135 20.734 1.00 44.56 194 PRO A CA 1
ATOM 1541 C C . PRO A 1 194 ? -31.337 -4.649 20.930 1.00 44.56 194 PRO A C 1
ATOM 1543 O O . PRO A 1 194 ? -32.172 -5.309 20.307 1.00 44.56 194 PRO A O 1
ATOM 1546 N N . GLU A 1 195 ? -30.415 -5.208 21.711 1.00 40.12 195 GLU A N 1
ATOM 1547 C CA . GLU A 1 195 ? -30.548 -6.583 22.175 1.00 40.12 195 GLU A CA 1
ATOM 1548 C C . GLU A 1 195 ? -31.896 -6.646 22.891 1.00 40.12 195 GLU A C 1
ATOM 1550 O O . GLU A 1 195 ? -32.051 -6.034 23.942 1.00 40.12 195 GLU A O 1
ATOM 1555 N N . ILE A 1 196 ? -32.905 -7.272 22.277 1.00 37.97 196 ILE A N 1
ATOM 1556 C CA . ILE A 1 196 ? -34.177 -7.526 22.949 1.00 37.97 196 ILE A CA 1
ATOM 1557 C C . ILE A 1 196 ? -33.844 -8.582 24.002 1.00 37.97 196 ILE A C 1
ATOM 1559 O O . ILE A 1 196 ? -33.530 -9.714 23.619 1.00 37.97 196 ILE A O 1
ATOM 1563 N N . PRO A 1 197 ? -33.860 -8.254 25.304 1.00 34.12 197 PRO A N 1
ATOM 1564 C CA . PRO A 1 197 ? -33.645 -9.256 26.328 1.00 34.12 197 PRO A CA 1
ATOM 1565 C C . PRO A 1 197 ? -34.846 -10.200 26.265 1.00 34.12 197 PRO A C 1
ATOM 1567 O O . PRO A 1 197 ? -35.971 -9.772 26.496 1.00 34.12 197 PRO A O 1
ATOM 1570 N N . ASN A 1 198 ? -34.605 -11.455 25.886 1.00 42.12 198 ASN A N 1
ATOM 1571 C CA . ASN A 1 198 ? -35.496 -12.601 26.066 1.00 42.12 198 ASN A CA 1
ATOM 1572 C C . ASN A 1 198 ? -37.009 -12.320 25.949 1.00 42.12 198 ASN A C 1
ATOM 1574 O O . ASN A 1 198 ? -37.714 -12.257 26.951 1.00 42.12 198 ASN A O 1
ATOM 1578 N N . LEU A 1 199 ? -37.535 -12.303 24.725 1.00 36.69 199 LEU A N 1
ATOM 1579 C CA . LEU A 1 199 ? -38.934 -12.671 24.475 1.00 36.69 199 LEU A CA 1
ATOM 1580 C C . LEU A 1 199 ? -38.972 -14.098 23.916 1.00 36.69 199 LEU A C 1
ATOM 1582 O O . LEU A 1 199 ? -39.335 -14.339 22.770 1.00 36.69 199 LEU A O 1
ATOM 1586 N N . ILE A 1 200 ? -38.574 -15.063 24.752 1.00 38.25 200 ILE A N 1
ATOM 1587 C CA . ILE A 1 200 ? -39.171 -16.398 24.681 1.00 38.25 200 ILE A CA 1
ATOM 1588 C C . ILE A 1 200 ? -40.493 -16.287 25.442 1.00 38.25 200 ILE A C 1
ATOM 1590 O O . ILE A 1 200 ? -40.571 -16.569 26.632 1.00 38.25 200 ILE A O 1
ATOM 1594 N N . THR A 1 201 ? -41.535 -15.840 24.751 1.00 33.09 201 THR A N 1
ATOM 1595 C CA . THR A 1 201 ? -42.922 -16.113 25.131 1.00 33.09 201 THR A CA 1
ATOM 1596 C C . THR A 1 201 ? -43.659 -16.591 23.888 1.00 33.09 201 THR A C 1
ATOM 1598 O O . THR A 1 201 ? -44.170 -15.817 23.092 1.00 33.09 201 THR A O 1
ATOM 1601 N N . ASN A 1 202 ? -43.605 -17.911 23.709 1.00 40.88 202 ASN A N 1
ATOM 1602 C CA . ASN A 1 202 ? -44.554 -18.827 23.066 1.00 40.88 202 ASN A CA 1
ATOM 1603 C C . ASN A 1 202 ? -45.862 -18.267 22.466 1.00 40.88 202 ASN A C 1
ATOM 1605 O O . ASN A 1 202 ? -46.928 -18.749 22.833 1.00 40.88 202 ASN A O 1
ATOM 1609 N N . ILE A 1 203 ? -45.827 -17.351 21.499 1.00 37.81 203 ILE A N 1
ATOM 1610 C CA . ILE A 1 203 ? -46.945 -17.149 20.566 1.00 37.81 203 ILE A CA 1
ATOM 1611 C C . ILE A 1 203 ? -46.357 -16.799 19.194 1.00 37.81 203 ILE A C 1
ATOM 1613 O O . ILE A 1 203 ? -45.924 -15.672 18.961 1.00 37.81 203 ILE A O 1
ATOM 1617 N N . LEU A 1 204 ? -46.320 -17.773 18.277 1.00 34.88 204 LEU A N 1
ATOM 1618 C CA . LEU A 1 204 ? -46.174 -17.475 16.849 1.00 34.88 204 LEU A CA 1
ATOM 1619 C C . LEU A 1 204 ? -47.392 -16.638 16.419 1.00 34.88 204 LEU A C 1
ATOM 1621 O O . LEU A 1 204 ? -48.517 -17.089 16.638 1.00 34.88 204 LEU A O 1
ATOM 1625 N N . PRO A 1 205 ? -47.220 -15.450 15.816 1.00 37.00 205 PRO A N 1
ATOM 1626 C CA . PRO A 1 205 ? -48.346 -14.715 15.268 1.00 37.00 205 PRO A CA 1
ATOM 1627 C C . PRO A 1 205 ? -48.865 -15.416 14.009 1.00 37.00 205 PRO A C 1
ATOM 1629 O O . PRO A 1 205 ? -48.102 -15.807 13.126 1.00 37.00 205 PRO A O 1
ATOM 1632 N N . ASP A 1 206 ? -50.183 -15.565 13.962 1.00 42.16 206 ASP A N 1
ATOM 1633 C CA . ASP A 1 206 ? -50.940 -16.166 12.872 1.00 42.16 206 ASP A CA 1
ATOM 1634 C C . ASP A 1 206 ? -50.780 -15.347 11.575 1.00 42.16 206 ASP A C 1
ATOM 1636 O O . ASP A 1 206 ? -51.192 -14.184 11.487 1.00 42.16 206 ASP A O 1
ATOM 1640 N N . PHE A 1 207 ? -50.126 -15.944 10.574 1.00 38.53 207 PHE A N 1
ATOM 1641 C CA . PHE A 1 207 ? -49.759 -15.293 9.313 1.00 38.53 207 PHE A CA 1
ATOM 1642 C C . PHE A 1 207 ? -50.977 -14.895 8.460 1.00 38.53 207 PHE A C 1
ATOM 1644 O O . PHE A 1 207 ? -50.849 -14.017 7.602 1.00 38.53 207 PHE A O 1
ATOM 1651 N N . GLU A 1 208 ? -52.161 -15.459 8.720 1.00 41.41 208 GLU A N 1
ATOM 1652 C CA . GLU A 1 208 ? -53.389 -15.129 7.985 1.00 41.41 208 GLU A CA 1
ATOM 1653 C C . GLU A 1 208 ? -53.949 -13.740 8.332 1.00 41.41 208 GLU A C 1
ATOM 1655 O O . GLU A 1 208 ? -54.596 -13.100 7.498 1.00 41.41 208 GLU A O 1
ATOM 1660 N N . LYS A 1 209 ? -53.651 -13.204 9.524 1.00 43.84 209 LYS A N 1
ATOM 1661 C CA . LYS A 1 209 ? -54.103 -11.858 9.924 1.00 43.84 209 LYS A CA 1
ATOM 1662 C C . LYS A 1 209 ? -53.330 -10.736 9.222 1.00 43.84 209 LYS A C 1
ATOM 1664 O O . LYS A 1 209 ? -53.914 -9.716 8.876 1.00 43.84 209 LYS A O 1
ATOM 1669 N N . ILE A 1 210 ? -52.046 -10.950 8.922 1.00 43.00 210 ILE A N 1
ATOM 1670 C CA . ILE A 1 210 ? -51.159 -9.937 8.315 1.00 43.00 210 ILE A CA 1
ATOM 1671 C C . ILE A 1 210 ? -51.481 -9.703 6.826 1.00 43.00 210 ILE A C 1
ATOM 1673 O O . ILE A 1 210 ? -51.218 -8.623 6.293 1.00 43.00 210 ILE A O 1
ATOM 1677 N N . GLN A 1 211 ? -52.061 -10.689 6.133 1.00 41.38 211 GLN A N 1
ATOM 1678 C CA . GLN A 1 211 ? -52.475 -10.518 4.736 1.00 41.38 211 GLN A CA 1
ATOM 1679 C C . GLN A 1 211 ? -53.736 -9.655 4.586 1.00 41.38 211 GLN A C 1
ATOM 1681 O O . GLN A 1 211 ? -53.802 -8.874 3.639 1.00 41.38 211 GLN A O 1
ATOM 1686 N N . LYS A 1 212 ? -54.678 -9.705 5.539 1.00 40.81 212 LYS A N 1
ATOM 1687 C CA . LYS A 1 212 ? -55.902 -8.883 5.497 1.00 40.81 212 LYS A CA 1
ATOM 1688 C C . LYS A 1 212 ? -55.636 -7.389 5.719 1.00 40.81 212 LYS A C 1
ATOM 1690 O O . LYS A 1 212 ? -56.269 -6.558 5.072 1.00 40.81 212 LYS A O 1
ATOM 1695 N N . ASP A 1 213 ? -54.636 -7.039 6.528 1.00 39.91 213 ASP A N 1
ATOM 1696 C CA . ASP A 1 213 ? -54.296 -5.634 6.814 1.00 39.91 213 ASP A CA 1
ATOM 1697 C C . ASP A 1 213 ? -53.545 -4.935 5.658 1.00 39.91 213 ASP A C 1
ATOM 1699 O O . ASP A 1 213 ? -53.491 -3.702 5.588 1.00 39.91 213 ASP A O 1
ATOM 1703 N N . LYS A 1 214 ? -52.988 -5.704 4.707 1.00 42.69 214 LYS A N 1
ATOM 1704 C CA . LYS A 1 214 ? -52.354 -5.162 3.490 1.00 42.69 214 LYS A CA 1
ATOM 1705 C C . LYS A 1 214 ? -53.356 -4.753 2.410 1.00 42.69 214 LYS A C 1
ATOM 1707 O O . LYS A 1 214 ? -53.043 -3.854 1.638 1.00 42.69 214 LYS A O 1
ATOM 1712 N N . GLU A 1 215 ? -54.543 -5.354 2.358 1.00 39.75 215 GLU A N 1
ATOM 1713 C CA . GLU A 1 215 ? -55.560 -5.011 1.350 1.00 39.75 215 GLU A CA 1
ATOM 1714 C C . GLU A 1 215 ? -56.354 -3.742 1.694 1.00 39.75 215 GLU A C 1
ATOM 1716 O O . GLU A 1 215 ? -56.869 -3.081 0.793 1.00 39.75 215 GLU A O 1
ATOM 1721 N N . GLN A 1 216 ? -56.400 -3.335 2.968 1.00 41.00 216 GLN A N 1
ATOM 1722 C CA . GLN A 1 216 ? -57.110 -2.116 3.380 1.00 41.00 216 GLN A CA 1
ATOM 1723 C C . GLN A 1 216 ? -56.275 -0.831 3.252 1.00 41.00 216 GLN A C 1
ATOM 1725 O O . GLN A 1 216 ? -56.844 0.241 3.062 1.00 41.00 216 GLN A O 1
ATOM 1730 N N . ASN A 1 217 ? -54.940 -0.918 3.262 1.00 35.84 217 ASN A N 1
ATOM 1731 C CA . ASN A 1 217 ? -54.058 0.259 3.221 1.00 35.84 217 ASN A CA 1
ATOM 1732 C C . ASN A 1 217 ? -53.607 0.686 1.809 1.00 35.84 217 ASN A C 1
ATOM 1734 O O . ASN A 1 217 ? -52.866 1.650 1.673 1.00 35.84 217 ASN A O 1
ATOM 1738 N N . ILE A 1 218 ? -54.066 0.019 0.743 1.00 37.16 218 ILE A N 1
ATOM 1739 C CA . ILE A 1 218 ? -53.741 0.385 -0.656 1.00 37.16 218 ILE A CA 1
ATOM 1740 C C . ILE A 1 218 ? -54.701 1.468 -1.214 1.00 37.16 218 ILE A C 1
ATOM 1742 O O . ILE A 1 218 ? -54.570 1.892 -2.359 1.00 37.16 218 ILE A O 1
ATOM 1746 N N . LYS A 1 219 ? -55.660 1.970 -0.418 1.00 35.91 219 LYS A N 1
ATOM 1747 C CA . LYS A 1 219 ? -56.685 2.936 -0.873 1.00 35.91 219 LYS A CA 1
ATOM 1748 C C . LYS A 1 219 ? -56.550 4.384 -0.380 1.00 35.91 219 LYS A C 1
ATOM 1750 O O . LYS A 1 219 ? -57.389 5.199 -0.749 1.00 35.91 219 LYS A O 1
ATOM 1755 N N . LEU A 1 220 ? -55.512 4.738 0.372 1.00 34.91 220 LEU A N 1
ATOM 1756 C CA . LEU A 1 220 ? -55.187 6.136 0.677 1.00 34.91 220 LEU A CA 1
ATOM 1757 C C . LEU A 1 220 ? -53.721 6.379 0.332 1.00 34.91 220 LEU A C 1
ATOM 1759 O O . LEU A 1 220 ? -52.871 6.082 1.151 1.00 34.91 220 LEU A O 1
ATOM 1763 N N . ASP A 1 221 ? -53.450 6.835 -0.890 1.00 31.19 221 ASP A N 1
ATOM 1764 C CA . ASP A 1 221 ? -52.274 7.647 -1.252 1.00 31.19 221 ASP A CA 1
ATOM 1765 C C . ASP A 1 221 ? -52.438 8.113 -2.714 1.00 31.19 221 ASP A C 1
ATOM 1767 O O . ASP A 1 221 ? -51.663 7.805 -3.620 1.00 31.19 221 ASP A O 1
ATOM 1771 N N . THR A 1 222 ? -53.522 8.849 -2.962 1.00 34.03 222 THR A N 1
ATOM 1772 C CA . THR A 1 222 ? -53.645 9.767 -4.099 1.00 34.03 222 THR A CA 1
ATOM 1773 C C . THR A 1 222 ? -53.703 11.177 -3.537 1.00 34.03 222 THR A C 1
ATOM 1775 O O . THR A 1 222 ? -54.778 11.595 -3.133 1.00 34.03 222 THR A O 1
ATOM 1778 N N . GLU A 1 223 ? -52.565 11.878 -3.497 1.00 28.33 223 GLU A N 1
ATOM 1779 C CA . GLU A 1 223 ? -52.439 13.339 -3.649 1.00 28.33 223 GLU A CA 1
ATOM 1780 C C . GLU A 1 223 ? -50.941 13.755 -3.705 1.00 28.33 223 GLU A C 1
ATOM 1782 O O . GLU A 1 223 ? -50.094 13.230 -2.992 1.00 28.33 223 GLU A O 1
ATOM 1787 N N . TYR A 1 224 ? -50.626 14.638 -4.661 1.00 25.25 224 TYR A N 1
ATOM 1788 C CA . TYR A 1 224 ? -49.326 15.160 -5.166 1.00 25.25 224 TYR A CA 1
ATOM 1789 C C . TYR A 1 224 ? -48.485 15.997 -4.144 1.00 25.25 224 TYR A C 1
ATOM 1791 O O . TYR A 1 224 ? -48.972 16.189 -3.035 1.00 25.25 224 TYR A O 1
ATOM 1799 N N . PRO A 1 225 ? -47.320 16.648 -4.477 1.00 36.59 225 PRO A N 1
ATOM 1800 C CA . PRO A 1 225 ? -46.502 16.671 -5.713 1.00 36.59 225 PRO A CA 1
ATOM 1801 C C . PRO A 1 225 ? -44.953 16.550 -5.542 1.00 36.59 225 PRO A C 1
ATOM 1803 O O . PRO A 1 225 ? -44.381 16.529 -4.458 1.00 36.59 225 PRO A O 1
ATOM 1806 N N . ALA A 1 226 ? -44.277 16.540 -6.699 1.00 28.38 226 ALA A N 1
ATOM 1807 C CA . ALA A 1 226 ? -42.834 16.508 -6.966 1.00 28.38 226 ALA A CA 1
ATOM 1808 C C . ALA A 1 226 ? -41.968 17.658 -6.395 1.00 28.38 226 ALA A C 1
ATOM 1810 O O . ALA A 1 226 ? -42.411 18.800 -6.344 1.00 28.38 226 ALA A O 1
ATOM 1811 N N . SER A 1 227 ? -40.668 17.401 -6.151 1.00 26.12 227 SER A N 1
ATOM 1812 C CA . SER A 1 227 ? -39.562 18.287 -6.591 1.00 26.12 227 SER A CA 1
ATOM 1813 C C . SER A 1 227 ? -38.139 17.763 -6.283 1.00 26.12 227 SER A C 1
ATOM 1815 O O . SER A 1 227 ? -37.831 17.299 -5.194 1.00 26.12 227 SER A O 1
ATOM 1817 N N . GLN A 1 228 ? -37.272 17.920 -7.294 1.00 28.27 228 GLN A N 1
ATOM 1818 C CA . GLN A 1 228 ? -35.823 18.187 -7.252 1.00 28.27 228 GLN A CA 1
ATOM 1819 C C . GLN A 1 228 ? -34.861 17.144 -6.643 1.00 28.27 228 GLN A C 1
ATOM 1821 O O . GLN A 1 228 ? -34.622 17.079 -5.444 1.00 28.27 228 GLN A O 1
ATOM 1826 N N . THR A 1 229 ? -34.125 16.444 -7.516 1.00 26.42 229 THR A N 1
ATOM 1827 C CA . THR A 1 229 ? -32.792 15.919 -7.174 1.00 26.42 229 THR A CA 1
ATOM 1828 C C . THR A 1 229 ? -31.742 16.641 -8.011 1.00 26.42 229 THR A C 1
ATOM 1830 O O . THR A 1 229 ? -31.580 16.395 -9.207 1.00 26.42 229 THR A O 1
ATOM 1833 N N . GLU A 1 230 ? -31.047 17.579 -7.369 1.00 25.08 230 GLU A N 1
ATOM 1834 C CA . GLU A 1 230 ? -29.894 18.282 -7.921 1.00 25.08 230 GLU A CA 1
ATOM 1835 C C . GLU A 1 230 ? -28.789 17.299 -8.335 1.00 25.08 230 GLU A C 1
ATOM 1837 O O . GLU A 1 230 ? -28.297 16.489 -7.545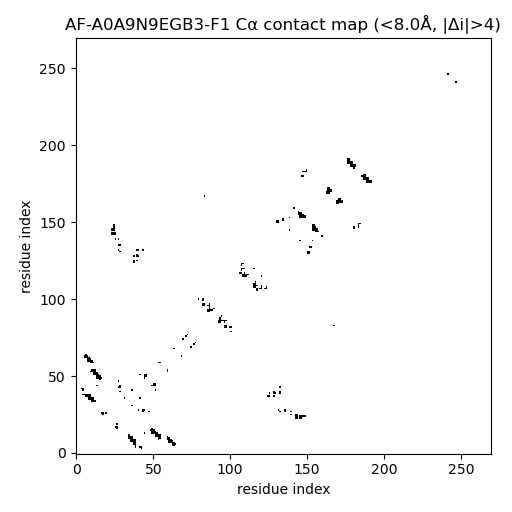 1.00 25.08 230 GLU A O 1
ATOM 1842 N N . LYS A 1 231 ? -28.308 17.450 -9.570 1.00 28.92 231 LYS A N 1
ATOM 1843 C CA . LYS A 1 231 ? -26.997 16.954 -9.995 1.00 28.92 231 LYS A CA 1
ATOM 1844 C C . LYS A 1 231 ? -25.920 17.693 -9.193 1.00 28.92 231 LYS A C 1
ATOM 1846 O O . LYS A 1 231 ? -25.620 18.846 -9.505 1.00 28.92 231 LYS A O 1
ATOM 1851 N N . ARG A 1 232 ? -25.291 17.059 -8.194 1.00 26.36 232 ARG A N 1
ATOM 1852 C CA . ARG A 1 232 ? -24.115 17.658 -7.539 1.00 26.36 232 ARG A CA 1
ATOM 1853 C C . ARG A 1 232 ? -22.813 17.332 -8.264 1.00 26.36 232 ARG A C 1
ATOM 1855 O O . ARG A 1 232 ? -22.411 16.185 -8.432 1.00 26.36 232 ARG A O 1
ATOM 1862 N N . LYS A 1 233 ? -22.225 18.442 -8.708 1.00 26.77 233 LYS A N 1
ATOM 1863 C CA . LYS A 1 233 ? -21.027 18.653 -9.509 1.00 26.77 233 LYS A CA 1
ATOM 1864 C C . LYS A 1 233 ? -19.752 18.070 -8.894 1.00 26.77 233 LYS A C 1
ATOM 1866 O O . LYS A 1 233 ? -19.571 18.034 -7.681 1.00 26.77 233 LYS A O 1
ATOM 1871 N N . LEU A 1 234 ? -18.872 17.714 -9.827 1.00 27.20 234 LEU A N 1
ATOM 1872 C CA . LEU A 1 234 ? -17.411 17.665 -9.793 1.00 27.20 234 LEU A CA 1
ATOM 1873 C C . LEU A 1 234 ? -16.756 18.361 -8.579 1.00 27.20 234 LEU A C 1
ATOM 1875 O O . LEU A 1 234 ? -17.004 19.536 -8.307 1.00 27.20 234 LEU A O 1
ATOM 1879 N N . SER A 1 235 ? -15.893 17.605 -7.895 1.00 29.64 235 SER A N 1
ATOM 1880 C CA . SER A 1 235 ? -15.025 18.019 -6.785 1.00 29.64 235 SER A CA 1
ATOM 1881 C C . SER A 1 235 ? -14.399 19.401 -7.015 1.00 29.64 235 SER A C 1
ATOM 1883 O O . SER A 1 235 ? -13.663 19.613 -7.978 1.00 29.64 235 SER A O 1
ATOM 1885 N N . LYS A 1 236 ? -14.689 20.342 -6.107 1.00 30.70 236 LYS A N 1
ATOM 1886 C CA . LYS A 1 236 ? -13.966 21.611 -6.010 1.00 30.70 236 LYS A CA 1
ATOM 1887 C C . LYS A 1 236 ? -12.572 21.347 -5.441 1.00 30.70 236 LYS A C 1
ATOM 1889 O O . LYS A 1 236 ? -12.427 20.716 -4.395 1.00 30.70 236 LYS A O 1
ATOM 1894 N N . LYS A 1 237 ? -11.579 21.861 -6.161 1.00 30.41 237 LYS A N 1
ATOM 1895 C CA . LYS A 1 237 ? -10.197 22.094 -5.739 1.00 30.41 237 LYS A CA 1
ATOM 1896 C C . LYS A 1 237 ? -10.201 22.738 -4.344 1.00 30.41 237 LYS A C 1
ATOM 1898 O O . LYS A 1 237 ? -10.861 23.756 -4.150 1.00 30.41 237 LYS A O 1
ATOM 1903 N N . SER A 1 238 ? -9.527 22.133 -3.371 1.00 30.88 238 SER A N 1
ATOM 1904 C CA . SER A 1 238 ? -9.302 22.763 -2.071 1.00 30.88 238 SER A CA 1
ATOM 1905 C C . SER A 1 238 ? -8.072 23.659 -2.180 1.00 30.88 238 SER A C 1
ATOM 1907 O O . SER A 1 238 ? -6.952 23.190 -1.977 1.00 30.88 238 SER A O 1
ATOM 1909 N N . ASP A 1 239 ? -8.273 24.926 -2.529 1.00 29.34 239 ASP A N 1
ATOM 1910 C CA . ASP A 1 239 ? -7.256 25.949 -2.299 1.00 29.34 239 ASP A CA 1
ATOM 1911 C C . ASP A 1 239 ? -7.228 26.211 -0.788 1.00 29.34 239 ASP A C 1
ATOM 1913 O O . ASP A 1 239 ? -8.107 26.868 -0.229 1.00 29.34 239 ASP A O 1
ATOM 1917 N N . ILE A 1 240 ? -6.264 25.603 -0.095 1.00 36.88 240 ILE A N 1
ATOM 1918 C CA . ILE A 1 240 ? -6.009 25.889 1.318 1.00 36.88 240 ILE A CA 1
ATOM 1919 C C . ILE A 1 240 ? -5.220 27.195 1.344 1.00 36.88 240 ILE A C 1
ATOM 1921 O O . ILE A 1 240 ? -3.994 27.189 1.296 1.00 36.88 240 ILE A O 1
ATOM 1925 N N . ASN A 1 241 ? -5.931 28.319 1.372 1.00 38.94 241 ASN A N 1
ATOM 1926 C CA . ASN A 1 241 ? -5.321 29.605 1.675 1.00 38.94 241 ASN A CA 1
ATOM 1927 C C . ASN A 1 241 ? -5.177 29.677 3.200 1.00 38.94 241 ASN A C 1
ATOM 1929 O O . ASN A 1 241 ? -6.141 29.969 3.909 1.00 38.94 241 ASN A O 1
ATOM 1933 N N . LEU A 1 242 ? -4.013 29.269 3.712 1.00 49.50 242 LEU A N 1
ATOM 1934 C CA . LEU A 1 242 ? -3.718 29.315 5.141 1.00 49.50 242 LEU A CA 1
ATOM 1935 C C . LEU A 1 242 ? -3.344 30.766 5.500 1.00 49.50 242 LEU A C 1
ATOM 1937 O O . LEU A 1 242 ? -2.416 31.293 4.888 1.00 49.50 242 LEU A O 1
ATOM 1941 N N . PRO A 1 243 ? -4.036 31.427 6.444 1.00 45.47 243 PRO A N 1
ATOM 1942 C CA . PRO A 1 243 ? -3.671 32.770 6.882 1.00 45.47 243 PRO A CA 1
ATOM 1943 C C . PRO A 1 243 ? -2.211 32.816 7.348 1.00 45.47 243 PRO A C 1
ATOM 1945 O O . PRO A 1 243 ? -1.760 31.910 8.054 1.00 45.47 243 PRO A O 1
ATOM 1948 N N . ASN A 1 244 ? -1.481 33.872 6.976 1.00 42.47 244 ASN A N 1
ATOM 1949 C CA . ASN A 1 244 ? -0.058 34.045 7.302 1.00 42.47 244 ASN A CA 1
ATOM 1950 C C . ASN A 1 244 ? 0.233 33.911 8.808 1.00 42.47 244 ASN A C 1
ATOM 1952 O O . ASN A 1 244 ? 1.288 33.416 9.187 1.00 42.47 244 ASN A O 1
ATOM 1956 N N . GLU A 1 245 ? -0.721 34.278 9.658 1.00 41.69 245 GLU A N 1
ATOM 1957 C CA . GLU A 1 245 ? -0.648 34.148 11.118 1.00 41.69 245 GLU A CA 1
ATOM 1958 C C . GLU A 1 245 ? -0.496 32.686 11.571 1.00 41.69 245 GLU A C 1
ATOM 1960 O O . GLU A 1 245 ? 0.340 32.386 12.419 1.00 41.69 245 GLU A O 1
ATOM 1965 N N . ILE A 1 246 ? -1.210 31.751 10.932 1.00 47.00 246 ILE A N 1
ATOM 1966 C CA . ILE A 1 246 ? -1.120 30.314 11.238 1.00 47.00 246 ILE A CA 1
ATOM 1967 C C . ILE A 1 246 ? 0.233 29.754 10.784 1.00 47.00 246 ILE A C 1
ATOM 1969 O O . ILE A 1 246 ? 0.821 28.907 11.453 1.00 47.00 246 ILE A O 1
ATOM 1973 N N . ILE A 1 247 ? 0.752 30.236 9.651 1.00 48.53 247 ILE A N 1
ATOM 1974 C CA . ILE A 1 247 ? 2.085 29.860 9.163 1.00 48.53 247 ILE A CA 1
ATOM 1975 C C . ILE A 1 247 ? 3.155 30.318 10.168 1.00 48.53 247 ILE A C 1
ATOM 1977 O O . ILE A 1 247 ? 4.061 29.550 10.494 1.00 48.53 247 ILE A O 1
ATOM 1981 N N . ILE A 1 248 ? 3.022 31.536 10.700 1.00 47.28 248 ILE A N 1
ATOM 1982 C CA . ILE A 1 248 ? 3.938 32.108 11.694 1.00 47.28 248 ILE A CA 1
ATOM 1983 C C . ILE A 1 248 ? 3.892 31.325 13.012 1.00 47.28 248 ILE A C 1
ATOM 1985 O O . ILE A 1 248 ? 4.955 30.968 13.518 1.00 47.28 248 ILE A O 1
ATOM 1989 N N . GLU A 1 249 ? 2.708 30.982 13.528 1.00 46.12 249 GLU A N 1
ATOM 1990 C CA . GLU A 1 249 ? 2.580 30.168 14.748 1.00 46.12 249 GLU A CA 1
ATOM 1991 C C . GLU A 1 249 ? 3.218 28.782 14.592 1.00 46.12 249 GLU A C 1
ATOM 1993 O O . GLU A 1 249 ? 3.894 28.303 15.502 1.00 46.12 249 GLU A O 1
ATOM 1998 N N . ILE A 1 250 ? 3.067 28.147 13.424 1.00 50.09 250 ILE A N 1
ATOM 1999 C CA . ILE A 1 250 ? 3.703 26.854 13.138 1.00 50.09 250 ILE A CA 1
ATOM 2000 C C . ILE A 1 250 ? 5.227 26.995 13.161 1.00 50.09 250 ILE A C 1
ATOM 2002 O O . ILE A 1 250 ? 5.902 26.186 13.795 1.00 50.09 250 ILE A O 1
ATOM 2006 N N . PHE A 1 251 ? 5.787 28.021 12.514 1.00 51.44 251 PHE A N 1
ATOM 2007 C CA . PHE A 1 251 ? 7.237 28.232 12.519 1.00 51.44 251 PHE A CA 1
ATOM 2008 C C . PHE A 1 251 ? 7.780 28.603 13.900 1.00 51.44 251 PHE A C 1
ATOM 2010 O O . PHE A 1 251 ? 8.873 28.163 14.250 1.00 51.44 251 PHE A O 1
ATOM 2017 N N . GLN A 1 252 ? 7.029 29.362 14.698 1.00 51.19 252 GLN A N 1
ATOM 2018 C CA . GLN A 1 252 ? 7.394 29.669 16.080 1.00 51.19 252 GLN A CA 1
ATOM 2019 C C . GLN A 1 252 ? 7.382 28.409 16.943 1.00 51.19 252 GLN A C 1
ATOM 2021 O O . GLN A 1 252 ? 8.372 28.137 17.615 1.00 51.19 252 GLN A O 1
ATOM 2026 N N . HIS A 1 253 ? 6.334 27.586 16.849 1.00 44.72 253 HIS A N 1
ATOM 2027 C CA . HIS A 1 253 ? 6.260 26.321 17.576 1.00 44.72 253 HIS A CA 1
ATOM 2028 C C . HIS A 1 253 ? 7.401 25.371 17.186 1.00 44.72 253 HIS A C 1
ATOM 2030 O O . HIS A 1 253 ? 8.033 24.779 18.056 1.00 44.72 253 HIS A O 1
ATOM 2036 N N . LEU A 1 254 ? 7.721 25.265 15.891 1.00 48.06 254 LEU A N 1
ATOM 2037 C CA . LEU A 1 254 ? 8.850 24.462 15.411 1.00 48.06 254 LEU A CA 1
ATOM 2038 C C . LEU A 1 254 ? 10.200 24.986 15.927 1.00 48.06 254 LEU A C 1
ATOM 2040 O O . LEU A 1 254 ? 11.060 24.184 16.276 1.00 48.06 254 LEU A O 1
ATOM 2044 N N . ARG A 1 255 ? 10.378 26.310 16.024 1.00 46.69 255 ARG A N 1
ATOM 2045 C CA . ARG A 1 255 ? 11.606 26.931 16.545 1.00 46.69 255 ARG A CA 1
ATOM 2046 C C . ARG A 1 255 ? 11.769 26.677 18.049 1.00 46.69 255 ARG A C 1
ATOM 2048 O O . ARG A 1 255 ? 12.821 26.218 18.470 1.00 46.69 255 ARG A O 1
ATOM 2055 N N . THR A 1 256 ? 10.702 26.830 18.836 1.00 51.38 256 THR A N 1
ATOM 2056 C CA . THR A 1 256 ? 10.718 26.571 20.288 1.00 51.38 256 THR A CA 1
ATOM 2057 C C . THR A 1 256 ? 10.987 25.103 20.637 1.00 51.38 256 THR A C 1
ATOM 2059 O O . THR A 1 256 ? 11.562 24.820 21.683 1.00 51.38 256 THR A O 1
ATOM 2062 N N . GLN A 1 257 ? 10.576 24.155 19.790 1.00 51.06 257 GLN A N 1
ATOM 2063 C CA . GLN A 1 257 ? 10.869 22.731 20.000 1.00 51.06 257 GLN A CA 1
ATOM 2064 C C . GLN A 1 257 ? 12.317 22.371 19.630 1.00 51.06 257 GLN A C 1
ATOM 2066 O O . GLN A 1 257 ? 12.879 21.461 20.232 1.00 51.06 257 GLN A O 1
ATOM 2071 N N . ASN A 1 258 ? 12.931 23.097 18.689 1.00 46.84 258 ASN A N 1
ATOM 2072 C CA . ASN A 1 258 ? 14.343 22.929 18.337 1.00 46.84 258 ASN A CA 1
ATOM 2073 C C . ASN A 1 258 ? 15.266 23.509 19.422 1.00 46.84 258 ASN A C 1
ATOM 2075 O O . ASN A 1 258 ? 16.196 22.836 19.849 1.00 46.84 258 ASN A O 1
ATOM 2079 N N . ASP A 1 259 ? 14.936 24.687 19.961 1.00 46.28 259 ASP A N 1
ATOM 2080 C CA . ASP A 1 259 ? 15.709 25.317 21.045 1.00 46.28 259 ASP A CA 1
ATOM 2081 C C . ASP A 1 259 ? 15.688 24.488 22.349 1.00 46.28 259 ASP A C 1
ATOM 2083 O O . ASP A 1 259 ? 16.599 24.581 23.166 1.00 46.28 259 ASP A O 1
ATOM 2087 N N . ARG A 1 260 ? 14.668 23.637 22.544 1.00 48.22 260 ARG A N 1
ATOM 2088 C CA . ARG A 1 260 ? 14.585 22.685 23.671 1.00 48.22 260 ARG A CA 1
ATOM 2089 C C . ARG A 1 260 ? 15.453 21.437 23.490 1.00 48.22 260 ARG A C 1
ATOM 2091 O O . ARG A 1 260 ? 15.760 20.782 24.481 1.00 48.22 260 ARG A O 1
ATOM 2098 N N . LEU A 1 261 ? 15.825 21.096 22.255 1.00 43.75 261 LEU A N 1
ATOM 2099 C CA . LEU A 1 261 ? 16.738 19.988 21.954 1.00 43.75 261 LEU A CA 1
ATOM 2100 C C . LEU A 1 261 ? 18.208 20.413 22.093 1.00 43.75 261 LEU A C 1
ATOM 2102 O O . LEU A 1 261 ? 19.035 19.591 22.476 1.00 43.75 261 LEU A O 1
ATOM 2106 N N . ASP A 1 262 ? 18.518 21.694 21.876 1.00 42.00 262 ASP A N 1
ATOM 2107 C CA . ASP A 1 262 ? 19.881 22.234 22.001 1.00 42.00 262 ASP A CA 1
ATOM 2108 C C . ASP A 1 262 ? 20.305 22.524 23.458 1.00 42.00 262 ASP A C 1
ATOM 2110 O O . ASP A 1 262 ? 21.482 22.761 23.730 1.00 42.00 262 ASP A O 1
ATOM 2114 N N . THR A 1 263 ? 19.382 22.455 24.427 1.00 44.94 263 THR A N 1
ATOM 2115 C CA . THR A 1 263 ? 19.679 22.659 25.860 1.00 44.94 263 THR A CA 1
ATOM 2116 C C . THR A 1 263 ? 20.116 21.403 26.627 1.00 44.94 263 THR A C 1
ATOM 2118 O O . THR A 1 263 ? 20.430 21.504 27.810 1.00 44.94 263 THR A O 1
ATOM 2121 N N . GLU A 1 264 ? 20.203 20.233 25.985 1.00 41.03 264 GLU A N 1
ATOM 2122 C CA . GLU A 1 264 ? 20.722 18.996 26.597 1.00 41.03 264 GLU A CA 1
ATOM 2123 C C . GLU A 1 264 ? 22.023 18.522 25.925 1.00 41.03 264 GLU A C 1
ATOM 2125 O O . GLU A 1 264 ? 22.148 17.386 25.476 1.00 41.03 264 GLU A O 1
ATOM 2130 N N . CYS A 1 265 ? 23.034 19.391 25.871 1.00 33.78 265 CYS A N 1
ATOM 2131 C CA . CYS A 1 265 ? 24.417 18.966 25.659 1.00 33.78 265 CYS A CA 1
ATOM 2132 C C . CYS A 1 265 ? 25.237 19.342 26.904 1.00 33.78 265 CYS A C 1
ATOM 2134 O O . CYS A 1 265 ? 25.488 20.531 27.123 1.00 33.78 265 CYS A O 1
ATOM 2136 N N . PRO A 1 266 ? 25.634 18.387 27.768 1.00 35.59 266 PRO A N 1
ATOM 2137 C CA . PRO A 1 266 ? 26.536 18.696 28.863 1.00 35.59 266 PRO A CA 1
ATOM 2138 C C . PRO A 1 266 ? 27.913 19.019 28.279 1.00 35.59 266 PRO A C 1
ATOM 2140 O O . PRO A 1 266 ? 28.623 18.151 27.774 1.00 35.59 266 PRO A O 1
ATOM 2143 N N . ALA A 1 267 ? 28.282 20.294 28.357 1.00 40.47 267 ALA A N 1
ATOM 2144 C CA . ALA A 1 267 ? 29.627 20.780 28.096 1.00 40.47 267 ALA A CA 1
ATOM 2145 C C . ALA A 1 267 ? 30.590 20.280 29.190 1.00 40.47 267 ALA A C 1
ATOM 2147 O O . ALA A 1 267 ? 30.959 21.020 30.096 1.00 40.47 267 ALA A O 1
ATOM 2148 N N . SER A 1 268 ? 30.975 19.006 29.130 1.00 45.78 268 SER A N 1
ATOM 2149 C CA . SER A 1 268 ? 32.132 18.466 29.850 1.00 45.78 268 SER A CA 1
ATOM 2150 C C . SER A 1 268 ? 32.589 17.131 29.257 1.00 45.78 268 SER A C 1
ATOM 2152 O O . SER A 1 268 ? 32.440 16.079 29.870 1.00 45.78 268 SER A O 1
ATOM 2154 N N . GLN A 1 269 ? 33.163 17.187 28.052 1.00 43.41 269 GLN A N 1
ATOM 2155 C CA . GLN A 1 269 ? 34.197 16.267 27.552 1.00 43.41 269 GLN A CA 1
ATOM 2156 C C . GLN A 1 269 ? 34.709 16.799 26.200 1.00 43.41 269 GLN A C 1
ATOM 2158 O O . GLN A 1 269 ? 34.303 16.343 25.134 1.00 43.41 269 GLN A O 1
ATOM 2163 N N . CYS A 1 270 ? 35.572 17.813 26.279 1.00 38.75 270 CYS A N 1
ATOM 2164 C CA . CYS A 1 270 ? 36.602 18.092 25.279 1.00 38.75 270 CYS A CA 1
ATOM 2165 C C . CYS A 1 270 ? 37.946 17.709 25.897 1.00 38.75 270 CYS A C 1
ATOM 2167 O O . CYS A 1 270 ? 38.103 17.974 27.113 1.00 38.75 270 CYS A O 1
#

Foldseek 3Di:
DDPADAFWKFQKDKDDADDPPDLKPLPLADDDPRSIAGSLRVVLSVVSVIDIGGDPDPPGIDHDDPVRDDDPCRVCVVVLVVLVVLLVVDDPSVVVSVVVVVVVVCQQQPDDPNHGDHDHVPVVRVVQSVQSSVVSVVCVVVIRQWRADERNDTHGHDDDDDDADDDPPGHHDDDDADWDDPDRVDIDGDPHDPPPPDPPDDDDDDPVVVVVVVVVPVPPDPDDDDDDDDDDDDDDDPPPPDPVVVVVVVVVVVVVVVVVVVVPDPPPDD

Solvent-accessible surface area (backbone atoms only — not comparable to full-atom values): 17403 Å² total; per-residue (Å²): 133,76,94,64,72,66,56,34,41,34,35,38,50,80,42,82,74,70,62,93,83,49,93,50,63,67,70,69,66,86,85,49,95,84,26,60,38,40,35,56,47,53,52,51,36,49,77,69,74,27,50,75,42,74,48,97,49,92,88,32,68,49,78,57,60,75,93,81,58,79,53,69,59,79,76,40,39,66,64,50,51,53,37,50,54,47,32,70,76,34,72,69,64,10,52,51,30,49,49,52,62,52,43,53,53,47,51,46,58,27,66,55,98,91,38,70,34,69,99,55,45,75,51,38,63,54,56,53,34,50,51,42,48,53,47,31,64,67,49,53,88,52,41,71,31,30,76,45,68,43,87,91,49,70,43,70,57,81,92,78,94,70,86,61,48,90,54,94,90,48,48,64,88,83,84,88,74,58,66,50,76,82,52,78,83,47,70,47,73,51,78,78,73,75,82,74,80,80,84,87,68,97,66,85,79,66,70,74,62,63,59,60,62,57,70,69,62,76,78,74,86,88,79,88,85,90,84,87,83,81,85,82,74,81,86,76,81,83,82,80,81,72,58,68,66,61,56,48,53,52,53,50,54,56,48,58,58,49,60,61,61,70,72,74,66,85,93,79,84,130

Organism: NCBI:txid144538

Radius of gyration: 27.12 Å; Cα contacts (8 Å, |Δi|>4): 219; chains: 1; bounding box: 94×53×55 Å